Protein AF-0000000073112684 (afdb_homodimer)

InterPro domains:
  IPR031734 Transcription activator MBF2 [PF15868] (70-153)

Organism: Hermetia illucens (NCBI:txid343691)

Secondary structure (DSSP, 8-state):
--------------------------------EEEEE-SSS---SS----SS-EEPEEEEEETTEEEEEEE---TT-EEEEEEEEEEEEEEEEEEEEEEEE-SSS-PPPEEEEEEEEEESSS-EEEEEEEE-TTSS-EEEEEEEEEEEEEEEEEEEEE-/--------------------------------EEEEE-SSS-S-SS----SS-EEPEEEEEETTEEEEEEE---TT-EEEEEEEEEEEEEEEEEEEEEEEE-SSS-PPPEEEEEEEEEESSS-EEEEEEEE-TTSS-EEEEEEEEEEEEEEEEEEEEE-

Sequence (318 aa):
MPSAKVFFLLAVLGVTLHCQVLARPQKRSTKGSIRVVGDNGDFLPRTVIPTTYIEMKRTKLLRGQYSYTLGERITGDQLADQQEDSDDFPAARDVEATISYPTSSTGLTLTYINILVEQSSEDGKAYVTQGGINQKFADILVIANATTHYAHSGAFYGYMPSAKVFFLLAVLGVTLHCQVLARPQKRSTKGSIRVVGDNGDFLPRTVIPTTYIEMKRTKLLRGQYSYTLGERITGDQLADQQEDSDDFPAARDVEATISYPTSSTGLTLTYINILVEQSSEDGKAYVTQGGINQKFADILVIANATTHYAHSGAFYGY

Foldseek 3Di:
DDDPPPPPPPPPPPPPPPPPPPPQPPWPLVDKDKDFQDDDVCSCPPVCLPVDKDWFDWDDDDQQKIKTKDADDDPPKDFFDKDKDKDFAPWFTKMKMKDKPPNGRWFAQFGMKIKMKGWNDDDKTKIFRDDDHRGRMTMMMIIDGRTRIIMIMMTTIHD/DDPPPPPPPPPPPPPPPPPPPPPQPPWCLVDKDKDFQDPPVCSCPPVCLPVDKDWFDWDDDDQQKIKTKDADDDPPKDFFDKDKDKDFAPWFTKMKMKDKPPNGRWFAQFGMKIKMKGWNDDDKTKIFRDDDHRGRMTMMMIIDGRTRIIMIMMTTIHD

Radius of gyration: 30.58 Å; Cα contacts (8 Å, |Δi|>4): 699; chains: 2; bounding box: 69×100×134 Å

Solvent-accessible surface area (backbone atoms only — not comparable to full-atom values): 17952 Å² total; per-residue (Å²): 135,87,82,80,78,79,77,80,77,78,78,78,78,76,76,74,76,74,73,73,73,73,73,71,80,72,70,61,73,46,71,55,47,81,44,80,55,58,84,63,85,64,37,73,67,70,73,68,57,41,94,53,59,46,77,39,49,75,41,78,74,51,92,43,27,34,38,34,35,46,74,52,83,52,93,84,47,38,85,66,45,74,47,74,54,72,51,76,44,101,52,70,35,28,34,38,32,36,45,37,41,34,76,58,83,82,47,46,37,24,33,24,38,41,35,39,34,37,29,71,33,87,51,62,53,41,28,39,51,40,78,32,71,78,26,48,34,30,34,34,43,37,40,38,40,56,21,39,34,42,33,41,40,34,42,33,24,16,89,134,86,82,80,80,80,78,79,79,78,78,78,78,75,77,74,76,75,73,74,73,75,73,70,80,73,73,61,72,46,70,56,47,82,43,74,54,58,84,60,82,67,28,73,64,73,76,67,56,44,94,54,60,45,77,37,50,76,42,79,74,50,94,42,27,33,38,35,35,46,74,51,82,52,93,84,46,39,85,66,46,76,47,75,54,71,52,75,43,101,53,69,35,33,36,40,32,39,43,38,40,37,78,59,86,79,48,45,36,23,33,24,38,41,36,38,34,38,29,71,32,87,49,63,52,40,30,38,52,40,76,31,71,77,26,49,35,29,33,32,43,36,39,38,39,54,20,38,35,42,35,40,41,34,41,34,25,16,90

Structure (mmCIF, N/CA/C/O backbone):
data_AF-0000000073112684-model_v1
#
loop_
_entity.id
_entity.type
_entity.pdbx_description
1 polymer 'Uncharacterized protein'
#
loop_
_atom_site.group_PDB
_atom_site.id
_atom_site.type_symbol
_atom_site.label_atom_id
_atom_site.label_alt_id
_atom_site.label_comp_id
_atom_site.label_asym_id
_atom_site.label_entity_id
_atom_site.label_seq_id
_atom_site.pdbx_PDB_ins_code
_atom_site.Cartn_x
_atom_site.Cartn_y
_atom_site.Cartn_z
_atom_site.occupancy
_atom_site.B_iso_or_equiv
_atom_site.auth_seq_id
_atom_site.auth_comp_id
_atom_site.auth_asym_id
_atom_site.auth_atom_id
_atom_site.pdbx_PDB_model_num
ATOM 1 N N . MET A 1 1 ? 57.625 -45.531 61.344 1 33.34 1 MET A N 1
ATOM 2 C CA . MET A 1 1 ? 56.25 -45.188 60.906 1 33.34 1 MET A CA 1
ATOM 3 C C . MET A 1 1 ? 56.312 -44.375 59.625 1 33.34 1 MET A C 1
ATOM 5 O O . MET A 1 1 ? 56.969 -43.312 59.562 1 33.34 1 MET A O 1
ATOM 9 N N . PRO A 1 2 ? 56.188 -45.062 58.375 1 45.16 2 PRO A N 1
ATOM 10 C CA . PRO A 1 2 ? 56.344 -44.5 57.031 1 45.16 2 PRO A CA 1
ATOM 11 C C . PRO A 1 2 ? 55.344 -43.375 56.719 1 45.16 2 PRO A C 1
ATOM 13 O O . PRO A 1 2 ? 54.219 -43.406 57.188 1 45.16 2 PRO A O 1
ATOM 16 N N . SER A 1 3 ? 55.781 -42.062 56.625 1 38.69 3 SER A N 1
ATOM 17 C CA . SER A 1 3 ? 55.125 -40.812 56.281 1 38.69 3 SER A CA 1
ATOM 18 C C . SER A 1 3 ? 54.438 -40.875 54.938 1 38.69 3 SER A C 1
ATOM 20 O O . SER A 1 3 ? 55.094 -41.094 53.906 1 38.69 3 SER A O 1
ATOM 22 N N . ALA A 1 4 ? 53.125 -41.375 54.844 1 33.78 4 ALA A N 1
ATOM 23 C CA . ALA A 1 4 ? 52.281 -41.5 53.656 1 33.78 4 ALA A CA 1
ATOM 24 C C . ALA A 1 4 ? 52.062 -40.125 53.031 1 33.78 4 ALA A C 1
ATOM 26 O O . ALA A 1 4 ? 51.469 -39.219 53.656 1 33.78 4 ALA A O 1
ATOM 27 N N . LYS A 1 5 ? 53.031 -39.594 52.188 1 37.34 5 LYS A N 1
ATOM 28 C CA . LYS A 1 5 ? 52.844 -38.344 51.438 1 37.34 5 LYS A CA 1
ATOM 29 C C . LYS A 1 5 ? 51.594 -38.375 50.594 1 37.34 5 LYS A C 1
ATOM 31 O O . LYS A 1 5 ? 51.469 -39.25 49.719 1 37.34 5 LYS A O 1
ATOM 36 N N . VAL A 1 6 ? 50.406 -37.938 51.094 1 36.28 6 VAL A N 1
ATOM 37 C CA . VAL A 1 6 ? 49.094 -37.812 50.406 1 36.28 6 VAL A CA 1
ATOM 38 C C . VAL A 1 6 ? 49.25 -36.906 49.188 1 36.28 6 VAL A C 1
ATOM 40 O O . VAL A 1 6 ? 49.594 -35.719 49.344 1 36.28 6 VAL A O 1
ATOM 43 N N . PHE A 1 7 ? 49.688 -37.375 48 1 39.38 7 PHE A N 1
ATOM 44 C CA . PHE A 1 7 ? 49.688 -36.625 46.75 1 39.38 7 PHE A CA 1
ATOM 45 C C . PHE A 1 7 ? 48.281 -36.219 46.344 1 39.38 7 PHE A C 1
ATOM 47 O O . PHE A 1 7 ? 47.406 -37.094 46.188 1 39.38 7 PHE A O 1
ATOM 54 N N . PHE A 1 8 ? 47.781 -35.062 46.844 1 37.97 8 PHE A N 1
ATOM 55 C CA . PHE A 1 8 ? 46.531 -34.438 46.406 1 37.97 8 PHE A CA 1
ATOM 56 C C . PHE A 1 8 ? 46.562 -34.188 44.906 1 37.97 8 PHE A C 1
ATOM 58 O O . PHE A 1 8 ? 47.375 -33.406 44.406 1 37.97 8 PHE A O 1
ATOM 65 N N . LEU A 1 9 ? 46.188 -35.156 44.062 1 36.28 9 LEU A N 1
ATOM 66 C CA . LEU A 1 9 ? 45.969 -35 42.625 1 36.28 9 LEU A CA 1
ATOM 67 C C . LEU A 1 9 ? 44.812 -34 42.344 1 36.28 9 LEU A C 1
ATOM 69 O O . LEU A 1 9 ? 43.688 -34.25 42.75 1 36.28 9 LEU A O 1
ATOM 73 N N . LEU A 1 10 ? 45.094 -32.688 42.312 1 38.88 10 LEU A N 1
ATOM 74 C CA . LEU A 1 10 ? 44.156 -31.672 41.844 1 38.88 10 LEU A CA 1
ATOM 75 C C . LEU A 1 10 ? 43.719 -31.969 40.406 1 38.88 10 LEU A C 1
ATOM 77 O O . LEU A 1 10 ? 44.5 -31.938 39.5 1 38.88 10 LEU A O 1
ATOM 81 N N . ALA A 1 11 ? 42.656 -32.781 40.219 1 41.12 11 ALA A N 1
ATOM 82 C CA . ALA A 1 11 ? 42 -32.938 38.938 1 41.12 11 ALA A CA 1
ATOM 83 C C . ALA A 1 11 ? 41.469 -31.609 38.406 1 41.12 11 ALA A C 1
ATOM 85 O O . ALA A 1 11 ? 40.625 -30.984 39.062 1 41.12 11 ALA A O 1
ATOM 86 N N . VAL A 1 12 ? 42.25 -30.812 37.719 1 41.06 12 VAL A N 1
ATOM 87 C CA . VAL A 1 12 ? 41.719 -29.656 37 1 41.06 12 VAL A CA 1
ATOM 88 C C . VAL A 1 12 ? 40.625 -30.094 36.031 1 41.06 12 VAL A C 1
ATOM 90 O O . VAL A 1 12 ? 40.906 -30.859 35.094 1 41.06 12 VAL A O 1
ATOM 93 N N . LEU A 1 13 ? 39.375 -30.219 36.438 1 44.41 13 LEU A N 1
ATOM 94 C CA . LEU A 1 13 ? 38.219 -30.328 35.531 1 44.41 13 LEU A CA 1
ATOM 95 C C . LEU A 1 13 ? 38.219 -29.188 34.531 1 44.41 13 LEU A C 1
ATOM 97 O O . LEU A 1 13 ? 38.094 -28.016 34.906 1 44.41 13 LEU A O 1
ATOM 101 N N . GLY A 1 14 ? 38.969 -29.297 33.438 1 39.62 14 GLY A N 1
ATOM 102 C CA . GLY A 1 14 ? 38.844 -28.406 32.281 1 39.62 14 GLY A CA 1
ATOM 103 C C . GLY A 1 14 ? 37.406 -28.219 31.797 1 39.62 14 GLY A C 1
ATOM 104 O O . GLY A 1 14 ? 36.781 -29.172 31.328 1 39.62 14 GLY A O 1
ATOM 105 N N . VAL A 1 15 ? 36.656 -27.312 32.375 1 44.72 15 VAL A N 1
ATOM 106 C CA . VAL A 1 15 ? 35.375 -26.891 31.828 1 44.72 15 VAL A CA 1
ATOM 107 C C . VAL A 1 15 ? 35.562 -26.406 30.391 1 44.72 15 VAL A C 1
ATOM 109 O O . VAL A 1 15 ? 36.219 -25.391 30.156 1 44.72 15 VAL A O 1
ATOM 112 N N . THR A 1 16 ? 35.594 -27.328 29.453 1 42.38 16 THR A N 1
ATOM 113 C CA . THR A 1 16 ? 35.438 -26.875 28.078 1 42.38 16 THR A CA 1
ATOM 114 C C . THR A 1 16 ? 34.156 -26.062 27.922 1 42.38 16 THR A C 1
ATOM 116 O O . THR A 1 16 ? 33.062 -26.562 28.156 1 42.38 16 THR A O 1
ATOM 119 N N . LEU A 1 17 ? 34.25 -24.734 28.109 1 41.16 17 LEU A N 1
ATOM 120 C CA . LEU A 1 17 ? 33.219 -23.828 27.625 1 41.16 17 LEU A CA 1
ATOM 121 C C . LEU A 1 17 ? 32.844 -24.125 26.172 1 41.16 17 LEU A C 1
ATOM 123 O O . LEU A 1 17 ? 33.656 -23.906 25.266 1 41.16 17 LEU A O 1
ATOM 127 N N . HIS A 1 18 ? 32 -25.141 25.969 1 43.28 18 HIS A N 1
ATOM 128 C CA . HIS A 1 18 ? 31.391 -25.281 24.656 1 43.28 18 HIS A CA 1
ATOM 129 C C . HIS A 1 18 ? 30.719 -23.984 24.219 1 43.28 18 HIS A C 1
ATOM 131 O O . HIS A 1 18 ? 29.719 -23.562 24.797 1 43.28 18 HIS A O 1
ATOM 137 N N . CYS A 1 19 ? 31.516 -23.031 23.703 1 36.75 19 CYS A N 1
ATOM 138 C CA . CYS A 1 19 ? 30.891 -21.938 22.969 1 36.75 19 CYS A CA 1
ATOM 139 C C . CYS A 1 19 ? 29.922 -22.469 21.922 1 36.75 19 CYS A C 1
ATOM 141 O O . CYS A 1 19 ? 30.344 -23.078 20.938 1 36.75 19 CYS A O 1
ATOM 143 N N . GLN A 1 20 ? 28.719 -22.75 22.312 1 36 20 GLN A N 1
ATOM 144 C CA . GLN A 1 20 ? 27.703 -22.938 21.281 1 36 20 GLN A CA 1
ATOM 145 C C . GLN A 1 20 ? 27.734 -21.812 20.25 1 36 20 GLN A C 1
ATOM 147 O O . GLN A 1 20 ? 27.531 -20.641 20.609 1 36 20 GLN A O 1
ATOM 152 N N . VAL A 1 21 ? 28.594 -21.953 19.234 1 35.94 21 VAL A N 1
ATOM 153 C CA . VAL A 1 21 ? 28.422 -21.125 18.047 1 35.94 21 VAL A CA 1
ATOM 154 C C . VAL A 1 21 ? 26.938 -21.031 17.703 1 35.94 21 VAL A C 1
ATOM 156 O O . VAL A 1 21 ? 26.312 -22.047 17.359 1 35.94 21 VAL A O 1
ATOM 159 N N . LEU A 1 22 ? 26.203 -20.094 18.297 1 34.34 22 LEU A N 1
ATOM 160 C CA . LEU A 1 22 ? 24.906 -19.781 17.703 1 34.34 22 LEU A CA 1
ATOM 161 C C . LEU A 1 22 ? 25 -19.656 16.188 1 34.34 22 LEU A C 1
ATOM 163 O O . LEU A 1 22 ? 25.812 -18.891 15.68 1 34.34 22 LEU A O 1
ATOM 167 N N . ALA A 1 23 ? 24.766 -20.781 15.461 1 31.45 23 ALA A N 1
ATOM 168 C CA . ALA A 1 23 ? 24.609 -20.766 14.008 1 31.45 23 ALA A CA 1
ATOM 169 C C . ALA A 1 23 ? 24.016 -19.453 13.523 1 31.45 23 ALA A C 1
ATOM 171 O O . ALA A 1 23 ? 23.062 -18.938 14.117 1 31.45 23 ALA A O 1
ATOM 172 N N . ARG A 1 24 ? 24.828 -18.609 12.883 1 31.5 24 ARG A N 1
ATOM 173 C CA . ARG A 1 24 ? 24.328 -17.438 12.172 1 31.5 24 ARG A CA 1
ATOM 174 C C . ARG A 1 24 ? 23.062 -17.766 11.398 1 31.5 24 ARG A C 1
ATOM 176 O O . ARG A 1 24 ? 22.984 -18.781 10.703 1 31.5 24 ARG A O 1
ATOM 183 N N . PRO A 1 25 ? 21.906 -17.203 11.727 1 34 25 PRO A N 1
ATOM 184 C CA . PRO A 1 25 ? 20.75 -17.484 10.883 1 34 25 PRO A CA 1
ATOM 185 C C . PRO A 1 25 ? 21.078 -17.453 9.391 1 34 25 PRO A C 1
ATOM 187 O O . PRO A 1 25 ? 21.828 -16.594 8.938 1 34 25 PRO A O 1
ATOM 190 N N . GLN A 1 26 ? 21.062 -18.562 8.711 1 31.19 26 GLN A N 1
ATOM 191 C CA . GLN A 1 26 ? 21.25 -18.703 7.27 1 31.19 26 GLN A CA 1
ATOM 192 C C . GLN A 1 26 ? 20.547 -17.578 6.52 1 31.19 26 GLN A C 1
ATOM 194 O O . GLN A 1 26 ? 19.406 -17.234 6.832 1 31.19 26 GLN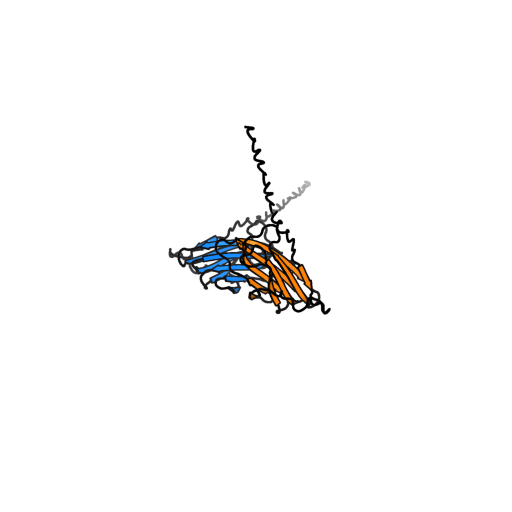 A O 1
ATOM 199 N N . LYS A 1 27 ? 21.281 -16.812 5.793 1 38.97 27 LYS A N 1
ATOM 200 C CA . LYS A 1 27 ? 20.766 -15.844 4.824 1 38.97 27 LYS A CA 1
ATOM 201 C C . LYS A 1 27 ? 19.688 -16.469 3.943 1 38.97 27 LYS A C 1
ATOM 203 O O . LYS A 1 27 ? 19.969 -17.359 3.148 1 38.97 27 LYS A O 1
ATOM 208 N N . ARG A 1 28 ? 18.484 -16.781 4.453 1 36.53 28 ARG A N 1
ATOM 209 C CA . ARG A 1 28 ? 17.375 -17.234 3.615 1 36.53 28 ARG A CA 1
ATOM 210 C C . ARG A 1 28 ? 17.266 -16.406 2.344 1 36.53 28 ARG A C 1
ATOM 212 O O . ARG A 1 28 ? 16.984 -15.203 2.402 1 36.53 28 ARG A O 1
ATOM 219 N N . SER A 1 29 ? 18.078 -16.609 1.341 1 40.94 29 SER A N 1
ATOM 220 C CA . SER A 1 29 ? 17.922 -15.969 0.041 1 40.94 29 SER A CA 1
ATOM 221 C C . SER A 1 29 ? 16.5 -16.141 -0.486 1 40.94 29 SER A C 1
ATOM 223 O O . SER A 1 29 ? 16.234 -16.984 -1.344 1 40.94 29 SER A O 1
ATOM 225 N N . THR A 1 30 ? 15.492 -16.188 0.291 1 51.19 30 THR A N 1
ATOM 226 C CA . THR A 1 30 ? 14.227 -16.703 -0.219 1 51.19 30 THR A CA 1
ATOM 227 C C . THR A 1 30 ? 13.609 -15.727 -1.213 1 51.19 30 THR A C 1
ATOM 229 O O . THR A 1 30 ? 13 -14.734 -0.814 1 51.19 30 THR A O 1
ATOM 232 N N . LYS A 1 31 ? 14.273 -15.695 -2.379 1 61.47 31 LYS A N 1
ATOM 233 C CA . LYS A 1 31 ? 13.703 -14.914 -3.469 1 61.47 31 LYS A CA 1
ATOM 234 C C . LYS A 1 31 ? 12.258 -15.328 -3.75 1 61.47 31 LYS A C 1
ATOM 236 O O . LYS A 1 31 ? 11.953 -16.516 -3.797 1 61.47 31 LYS A O 1
ATOM 241 N N . GLY A 1 32 ? 11.359 -14.508 -3.688 1 69.44 32 GLY A N 1
ATOM 242 C CA . GLY A 1 32 ? 9.977 -14.719 -4.082 1 69.44 32 GLY A CA 1
ATOM 243 C C . GLY A 1 32 ? 9.836 -15.258 -5.492 1 69.44 32 GLY A C 1
ATOM 244 O O . GLY A 1 32 ? 10.781 -15.219 -6.277 1 69.44 32 GLY A O 1
ATOM 245 N N . SER A 1 33 ? 8.75 -16.125 -5.695 1 83.62 33 SER A N 1
ATOM 246 C CA . SER A 1 33 ? 8.492 -16.672 -7.023 1 83.62 33 SER A CA 1
ATOM 247 C C . SER A 1 33 ? 7.004 -16.609 -7.363 1 83.62 33 SER A C 1
ATOM 249 O O . SER A 1 33 ? 6.16 -16.531 -6.469 1 83.62 33 SER A O 1
ATOM 251 N N . ILE A 1 34 ? 6.703 -16.438 -8.703 1 85.38 34 ILE A N 1
ATOM 252 C CA . ILE A 1 34 ? 5.363 -16.594 -9.258 1 85.38 34 ILE A CA 1
ATOM 253 C C . ILE A 1 34 ? 5.293 -17.859 -10.094 1 85.38 34 ILE A C 1
ATOM 255 O O . ILE A 1 34 ? 6.09 -18.047 -11.016 1 85.38 34 ILE A O 1
ATOM 259 N N . ARG A 1 35 ? 4.367 -18.766 -9.672 1 84.62 35 ARG A N 1
ATOM 260 C CA . ARG A 1 35 ? 4.27 -20.016 -10.43 1 84.62 35 ARG A CA 1
ATOM 261 C C . ARG A 1 35 ? 2.816 -20.328 -10.766 1 84.62 35 ARG A C 1
ATOM 263 O O . ARG A 1 35 ? 1.905 -19.984 -10.016 1 84.62 35 ARG A O 1
ATOM 270 N N . VAL A 1 36 ? 2.43 -20.875 -11.969 1 79.25 36 VAL A N 1
ATOM 271 C CA . VAL A 1 36 ? 1.12 -21.391 -12.344 1 79.25 36 VAL A CA 1
ATOM 272 C C . VAL A 1 36 ? 0.88 -22.734 -11.656 1 79.25 36 VAL A C 1
ATOM 274 O O . VAL A 1 36 ? 1.782 -23.578 -11.594 1 79.25 36 VAL A O 1
ATOM 277 N N . VAL A 1 37 ? -0.449 -22.609 -11 1 75.75 37 VAL A N 1
ATOM 278 C CA . VAL A 1 37 ? -0.864 -23.844 -10.359 1 75.75 37 VAL A CA 1
ATOM 279 C C . VAL A 1 37 ? -1.66 -24.688 -11.352 1 75.75 37 VAL A C 1
ATOM 281 O O . VAL A 1 37 ? -2.629 -24.219 -11.945 1 75.75 37 VAL A O 1
ATOM 284 N N . GLY A 1 38 ? -1.41 -25.734 -12.055 1 55.81 38 GLY A N 1
ATOM 285 C CA . GLY A 1 38 ? -2.1 -26.562 -13.023 1 55.81 38 GLY A CA 1
ATOM 286 C C . GLY A 1 38 ? -1.676 -28.031 -12.961 1 55.81 38 GLY A C 1
ATOM 287 O O . GLY A 1 38 ? -1.113 -28.469 -11.961 1 55.81 38 GLY A O 1
ATOM 288 N N . ASP A 1 39 ? -1.316 -28.516 -14.422 1 47.09 39 ASP A N 1
ATOM 289 C CA . ASP A 1 39 ? -1.709 -29.75 -15.086 1 47.09 39 ASP A CA 1
ATOM 290 C C . ASP A 1 39 ? -1.267 -30.969 -14.281 1 47.09 39 ASP A C 1
ATOM 292 O O . ASP A 1 39 ? -1.801 -32.062 -14.461 1 47.09 39 ASP A O 1
ATOM 296 N N . ASN A 1 40 ? 0.037 -31.266 -14.336 1 41.34 40 ASN A N 1
ATOM 297 C CA . ASN A 1 40 ? 0.258 -32.562 -13.734 1 41.34 40 ASN A CA 1
ATOM 298 C C . ASN A 1 40 ? -0.293 -32.625 -12.312 1 41.34 40 ASN A C 1
ATOM 300 O O . ASN A 1 40 ? -0.432 -31.594 -11.648 1 41.34 40 ASN A O 1
ATOM 304 N N . GLY A 1 41 ? -1.28 -33.594 -12.055 1 35.56 41 GLY A N 1
ATOM 305 C CA . GLY A 1 41 ? -1.867 -33.938 -10.773 1 35.56 41 GLY A CA 1
ATOM 306 C C . GLY A 1 41 ? -1.153 -33.312 -9.594 1 35.56 41 GLY A C 1
ATOM 307 O O . GLY A 1 41 ? -1.46 -33.625 -8.438 1 35.56 41 GLY A O 1
ATOM 308 N N . ASP A 1 42 ? 0.052 -33.094 -9.93 1 35.06 42 ASP A N 1
ATOM 309 C CA . ASP A 1 42 ? 0.771 -32.719 -8.719 1 35.06 42 ASP A CA 1
ATOM 310 C C . ASP A 1 42 ? 0.335 -31.344 -8.227 1 35.06 42 ASP A C 1
ATOM 312 O O . ASP A 1 42 ? 0.817 -30.328 -8.711 1 35.06 42 ASP A O 1
ATOM 316 N N . PHE A 1 43 ? -0.941 -31.109 -8.586 1 34.53 43 PHE A N 1
ATOM 317 C CA . PHE A 1 43 ? -1.379 -30.016 -7.742 1 34.53 43 PHE A CA 1
ATOM 318 C C . PHE A 1 43 ? -0.508 -29.906 -6.496 1 34.53 43 PHE A C 1
ATOM 320 O O . PHE A 1 43 ? -0.344 -30.875 -5.762 1 34.53 43 PHE A O 1
ATOM 327 N N . LEU A 1 44 ? 0.568 -29.484 -6.488 1 37.25 44 LEU A N 1
ATOM 328 C CA . LEU A 1 44 ? 0.644 -29.422 -5.031 1 37.25 44 LEU A CA 1
ATOM 329 C C . LEU A 1 44 ? -0.751 -29.375 -4.418 1 37.25 44 LEU A C 1
ATOM 331 O O . LEU A 1 44 ? -1.639 -28.688 -4.926 1 37.25 44 LEU A O 1
ATOM 335 N N . PRO A 1 45 ? -1.56 -30.594 -4.066 1 34.28 45 PRO A N 1
ATOM 336 C CA . PRO A 1 45 ? -2.863 -30.453 -3.412 1 34.28 45 PRO A CA 1
ATOM 337 C C . PRO A 1 45 ? -3.332 -29.016 -3.318 1 34.28 45 PRO A C 1
ATOM 339 O O . PRO A 1 45 ? -2.545 -28.094 -3.533 1 34.28 45 PRO A O 1
ATOM 342 N N . ARG A 1 46 ? -4.324 -28.578 -2.338 1 36.53 46 ARG A N 1
ATOM 343 C CA . ARG A 1 46 ? -4.57 -27.781 -1.137 1 36.53 46 ARG A CA 1
ATOM 344 C C . ARG A 1 46 ? -3.354 -26.938 -0.782 1 36.53 46 ARG A C 1
ATOM 346 O O . ARG A 1 46 ? -2.281 -27.469 -0.493 1 36.53 46 ARG A O 1
ATOM 353 N N . THR A 1 47 ? -2.979 -25.844 -1.749 1 43.84 47 THR A N 1
ATOM 354 C CA . THR A 1 47 ? -2.012 -24.922 -1.144 1 43.84 47 THR A CA 1
ATOM 355 C C . THR A 1 47 ? -1.733 -25.328 0.304 1 43.84 47 THR A C 1
ATOM 357 O O . THR A 1 47 ? -2.646 -25.344 1.132 1 43.84 47 THR A O 1
ATOM 360 N N . VAL A 1 48 ? -0.945 -26.312 0.353 1 45.59 48 VAL A N 1
ATOM 361 C CA . VAL A 1 48 ? -0.582 -26.688 1.714 1 45.59 48 VAL A CA 1
ATOM 362 C C . VAL A 1 48 ? -0.551 -25.453 2.605 1 45.59 48 VAL A C 1
ATOM 364 O O . VAL A 1 48 ? 0.349 -24.625 2.488 1 45.59 48 VAL A O 1
ATOM 367 N N . ILE A 1 49 ? -1.705 -24.969 2.42 1 52.91 49 ILE A N 1
ATOM 368 C CA . ILE A 1 49 ? -1.697 -24.109 3.598 1 52.91 49 ILE A CA 1
ATOM 369 C C . ILE A 1 49 ? -0.962 -24.797 4.742 1 52.91 49 ILE A C 1
ATOM 371 O O . ILE A 1 49 ? -1.337 -25.906 5.145 1 52.91 49 ILE A O 1
ATOM 375 N N . PRO A 1 50 ? 0.242 -24.391 4.699 1 57.28 50 PRO A N 1
ATOM 376 C CA . PRO A 1 50 ? 0.938 -24.969 5.848 1 57.28 50 PRO A CA 1
ATOM 377 C C . PRO A 1 50 ? -0.007 -25.312 7 1 57.28 50 PRO A C 1
ATOM 379 O O . PRO A 1 50 ? -1.089 -24.734 7.105 1 57.28 50 PRO A O 1
ATOM 382 N N . THR A 1 51 ? 0.237 -26.359 7.445 1 68.38 51 THR A N 1
ATOM 383 C CA . THR A 1 51 ? -0.518 -26.797 8.617 1 68.38 51 THR A CA 1
ATOM 384 C C . THR A 1 51 ? -0.732 -25.625 9.578 1 68.38 51 THR A C 1
ATOM 386 O O . THR A 1 51 ? -1.783 -25.516 10.211 1 68.38 51 THR A O 1
ATOM 389 N N . THR A 1 52 ? 0.256 -24.766 9.492 1 84.62 52 THR A N 1
ATOM 390 C CA . THR A 1 52 ? 0.103 -23.578 10.312 1 84.62 52 THR A CA 1
ATOM 391 C C . THR A 1 52 ? 0.203 -22.312 9.461 1 84.62 52 THR A C 1
ATOM 393 O O . THR A 1 52 ? 1.169 -22.141 8.711 1 84.62 52 THR A O 1
ATOM 396 N N . TYR A 1 53 ? -0.918 -21.719 9.297 1 91.19 53 TYR A N 1
ATOM 397 C CA . TYR A 1 53 ? -0.918 -20.484 8.531 1 91.19 53 TYR A CA 1
ATOM 398 C C . TYR A 1 53 ? -1.791 -19.422 9.203 1 91.19 53 TYR A C 1
ATOM 400 O O . TYR A 1 53 ? -2.613 -19.75 10.062 1 91.19 53 TYR A O 1
ATOM 408 N N . ILE A 1 54 ? -1.442 -18.156 8.953 1 94.81 54 ILE A N 1
ATOM 409 C CA . ILE A 1 54 ? -2.316 -17.031 9.258 1 94.81 54 ILE A CA 1
ATOM 410 C C . ILE A 1 54 ? -2.881 -16.453 7.961 1 94.81 54 ILE A C 1
ATOM 412 O O . ILE A 1 54 ? -2.129 -15.992 7.102 1 94.81 54 ILE A O 1
ATOM 416 N N . GLU A 1 55 ? -4.23 -16.547 7.793 1 94.88 55 GLU A N 1
ATOM 417 C CA . GLU A 1 55 ? -4.84 -15.938 6.617 1 94.88 55 GLU A CA 1
ATOM 418 C C . GLU A 1 55 ? -4.832 -14.414 6.723 1 94.88 55 GLU A C 1
ATOM 420 O O . GLU A 1 55 ? -5.211 -13.852 7.754 1 94.88 55 GLU A O 1
ATOM 425 N N . MET A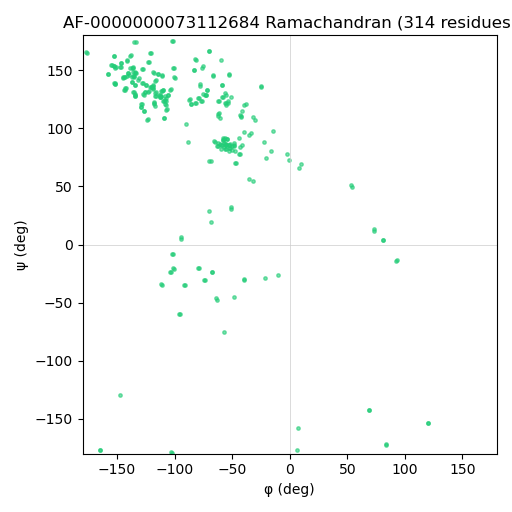 1 56 ? -4.418 -13.789 5.645 1 97.19 56 MET A N 1
ATOM 426 C CA . MET A 1 56 ? -4.367 -12.328 5.621 1 97.19 56 MET A CA 1
ATOM 427 C C . MET A 1 56 ? -5.73 -11.742 5.277 1 97.19 56 MET A C 1
ATOM 429 O O . MET A 1 56 ? -6.508 -12.359 4.547 1 97.19 56 MET A O 1
ATOM 433 N N . LYS A 1 57 ? -5.984 -10.523 5.805 1 97.38 57 LYS A N 1
ATOM 434 C CA . LYS A 1 57 ? -7.23 -9.828 5.496 1 97.38 57 LYS A CA 1
ATOM 435 C C . LYS A 1 57 ? -7.223 -9.305 4.062 1 97.38 57 LYS A C 1
ATOM 437 O O . LYS A 1 57 ? -6.297 -8.594 3.658 1 97.38 57 LYS A O 1
ATOM 442 N N . ARG A 1 58 ? -8.25 -9.633 3.385 1 97.44 58 ARG A N 1
ATOM 443 C CA . ARG A 1 58 ? -8.383 -9.203 1.998 1 97.44 58 ARG A CA 1
ATOM 444 C C . ARG A 1 58 ? -9.375 -8.047 1.881 1 97.44 58 ARG A C 1
ATOM 446 O O . ARG A 1 58 ? -10.477 -8.109 2.422 1 97.44 58 ARG A O 1
ATOM 453 N N . THR A 1 59 ? -8.938 -7.012 1.121 1 96.75 59 THR A N 1
ATOM 454 C CA . THR A 1 59 ? -9.812 -5.879 0.839 1 96.75 59 THR A CA 1
ATOM 455 C C . THR A 1 59 ? -9.758 -5.508 -0.64 1 96.75 59 THR A C 1
ATOM 457 O O . THR A 1 59 ? -8.672 -5.309 -1.193 1 96.75 59 THR A O 1
ATOM 460 N N . LYS A 1 60 ? -10.852 -5.418 -1.265 1 95.31 60 LYS A N 1
ATOM 461 C CA . LYS A 1 60 ? -10.914 -4.949 -2.646 1 95.31 60 LYS A CA 1
ATOM 462 C C . LYS A 1 60 ? -10.75 -3.436 -2.721 1 95.31 60 LYS A C 1
ATOM 464 O O . LYS A 1 60 ? -11.508 -2.691 -2.094 1 95.31 60 LYS A O 1
ATOM 469 N N . LEU A 1 61 ? -9.773 -2.996 -3.486 1 94.06 61 LEU A N 1
ATOM 470 C CA . LEU A 1 61 ? -9.531 -1.566 -3.635 1 94.06 61 LEU A CA 1
ATOM 471 C C . LEU A 1 61 ? -10.211 -1.024 -4.887 1 94.06 61 LEU A C 1
ATOM 473 O O . LEU A 1 61 ? -10.961 -0.045 -4.816 1 94.06 61 LEU A O 1
ATOM 477 N N . LEU A 1 62 ? -9.859 -1.526 -6.008 1 90.5 62 LEU A N 1
ATOM 478 C CA . LEU A 1 62 ? -10.43 -1.277 -7.328 1 90.5 62 LEU A CA 1
ATOM 479 C C . LEU A 1 62 ? -10.656 -2.586 -8.078 1 90.5 62 LEU A C 1
ATOM 481 O O . LEU A 1 62 ? -10.32 -3.66 -7.574 1 90.5 62 LEU A O 1
ATOM 485 N N . ARG A 1 63 ? -11.273 -2.422 -9.219 1 87.12 63 ARG A N 1
ATOM 486 C CA . ARG A 1 63 ? -11.43 -3.633 -10.016 1 87.12 63 ARG A CA 1
ATOM 487 C C . ARG A 1 63 ? -10.078 -4.293 -10.281 1 87.12 63 ARG A C 1
ATOM 489 O O . ARG A 1 63 ? -9.141 -3.645 -10.75 1 87.12 63 ARG A O 1
ATOM 496 N N . GLY A 1 64 ? -9.984 -5.543 -9.852 1 92.38 64 GLY A N 1
ATOM 497 C CA . GLY A 1 64 ? -8.789 -6.324 -10.117 1 92.38 64 GLY A CA 1
ATOM 498 C C . GLY A 1 64 ? -7.656 -6.02 -9.148 1 92.38 64 GLY A C 1
ATOM 499 O O . GLY A 1 64 ? -6.543 -6.516 -9.32 1 92.38 64 GLY A O 1
ATOM 500 N N . GLN A 1 65 ? -7.977 -5.16 -8.188 1 94 65 GLN A N 1
ATOM 501 C CA . GLN A 1 65 ? -6.93 -4.793 -7.234 1 94 65 GLN A CA 1
ATOM 502 C C . GLN A 1 65 ? -7.355 -5.109 -5.805 1 94 65 GLN A C 1
ATOM 504 O O . GLN A 1 65 ? -8.414 -4.672 -5.352 1 94 65 GLN A O 1
ATOM 509 N N . TYR A 1 66 ? -6.465 -5.754 -5.102 1 96.56 66 TYR A N 1
ATOM 510 C CA . TYR A 1 66 ? -6.754 -6.207 -3.748 1 96.56 66 TYR A CA 1
ATOM 511 C C . TYR A 1 66 ? -5.59 -5.914 -2.811 1 96.56 66 TYR A C 1
ATOM 513 O O . TYR A 1 66 ? -4.426 -5.973 -3.219 1 96.56 66 TYR A O 1
ATOM 521 N N . SER A 1 67 ? -5.93 -5.602 -1.617 1 96.69 67 SER A N 1
ATOM 522 C CA . SER A 1 67 ? -4.949 -5.496 -0.543 1 96.69 67 SER A CA 1
ATOM 523 C C . SER A 1 67 ? -5.082 -6.652 0.443 1 96.69 67 SER A C 1
ATOM 525 O O . SER A 1 67 ? -6.18 -6.945 0.919 1 96.69 67 SER A O 1
ATOM 527 N N . TYR A 1 68 ? -3.996 -7.289 0.673 1 97.5 68 TYR A N 1
ATOM 528 C CA . TYR A 1 68 ? -3.887 -8.273 1.744 1 97.5 68 TYR A CA 1
ATOM 529 C C . TYR A 1 68 ? -3.029 -7.746 2.887 1 97.5 68 TYR A C 1
ATOM 531 O O . TYR A 1 68 ? -1.854 -7.422 2.691 1 97.5 68 TYR A O 1
ATOM 539 N N . THR A 1 69 ? -3.621 -7.75 4.074 1 98 69 THR A N 1
ATOM 540 C CA . THR A 1 69 ? -2.895 -7.102 5.16 1 98 69 THR A CA 1
ATOM 541 C C . THR A 1 69 ? -2.775 -8.031 6.363 1 98 69 THR A C 1
ATOM 543 O O . THR A 1 69 ? -3.604 -8.93 6.547 1 98 69 THR A O 1
ATOM 546 N N . LEU A 1 70 ? -1.747 -7.852 7.105 1 97.44 70 LEU A N 1
ATOM 547 C CA . LEU A 1 70 ? -1.543 -8.453 8.422 1 97.44 70 LEU A CA 1
ATOM 548 C C . LEU A 1 70 ? -0.839 -7.477 9.359 1 97.44 70 LEU A C 1
ATOM 550 O O . LEU A 1 70 ? 0.148 -6.844 8.977 1 97.44 70 LEU A O 1
ATOM 554 N N . GLY A 1 71 ? -1.361 -7.391 10.578 1 96.25 71 GLY A N 1
ATOM 555 C CA . GLY A 1 71 ? -0.783 -6.484 11.555 1 96.25 71 GLY A CA 1
ATOM 556 C C . GLY A 1 71 ? -1.285 -5.059 11.422 1 96.25 71 GLY A C 1
ATOM 557 O O . GLY A 1 71 ? -2.297 -4.812 10.766 1 96.25 71 GLY A O 1
ATOM 558 N N . GLU A 1 72 ? -0.625 -4.219 12.227 1 90.12 72 GLU A N 1
ATOM 559 C CA . GLU A 1 72 ? -0.918 -2.789 12.234 1 90.12 72 GLU A CA 1
ATOM 560 C C . GLU A 1 72 ? 0.36 -1.963 12.344 1 90.12 72 GLU A C 1
ATOM 562 O O . GLU A 1 72 ? 1.319 -2.381 13 1 90.12 72 GLU A O 1
ATOM 567 N N . ARG A 1 73 ? 0.346 -0.806 11.68 1 88.94 73 ARG A N 1
ATOM 568 C CA . ARG A 1 73 ? 1.465 0.116 11.844 1 88.94 73 ARG A CA 1
ATOM 569 C C . ARG A 1 73 ? 1.514 0.674 13.258 1 88.94 73 ARG A C 1
ATOM 571 O O . ARG A 1 73 ? 0.473 0.878 13.891 1 88.94 73 ARG A O 1
ATOM 578 N N . ILE A 1 74 ? 2.656 0.878 13.695 1 87.19 74 ILE A N 1
ATOM 579 C CA . ILE A 1 74 ? 2.836 1.523 14.992 1 87.19 74 ILE A CA 1
ATOM 580 C C . ILE A 1 74 ? 3.684 2.783 14.828 1 87.19 74 ILE A C 1
ATOM 582 O O . ILE A 1 74 ? 4.43 2.914 13.852 1 87.19 74 ILE A O 1
ATOM 586 N N . THR A 1 75 ? 3.486 3.633 15.797 1 82.06 75 THR A N 1
ATOM 587 C CA . THR A 1 75 ? 4.285 4.852 15.773 1 82.06 75 THR A CA 1
ATOM 588 C C . THR A 1 75 ? 5.777 4.52 15.75 1 82.06 75 THR A C 1
ATOM 590 O O . THR A 1 75 ? 6.25 3.713 16.547 1 82.06 75 THR A O 1
ATOM 593 N N . GLY A 1 76 ? 6.461 5.148 14.812 1 85.94 76 GLY A N 1
ATOM 594 C CA . GLY A 1 76 ? 7.906 4.996 14.773 1 85.94 76 GLY A CA 1
ATOM 595 C C . GLY A 1 76 ? 8.367 3.865 13.867 1 85.94 76 GLY A C 1
ATOM 596 O O . GLY A 1 76 ? 9.555 3.732 13.586 1 85.94 76 GLY A O 1
ATOM 597 N N . ASP A 1 77 ? 7.426 2.979 13.469 1 91.94 77 ASP A N 1
ATOM 598 C CA . ASP A 1 77 ? 7.883 1.966 12.523 1 91.94 77 ASP A CA 1
ATOM 599 C C . ASP A 1 77 ? 8.18 2.586 11.156 1 91.94 77 ASP A C 1
ATOM 601 O O . ASP A 1 77 ? 7.938 3.773 10.945 1 91.94 77 ASP A O 1
ATOM 605 N N . GLN A 1 78 ? 8.875 1.729 10.367 1 90.12 78 GLN A N 1
ATOM 606 C CA . GLN A 1 78 ? 9.32 2.227 9.07 1 90.12 78 GLN A CA 1
ATOM 607 C C . GLN A 1 78 ? 9.188 1.15 7.992 1 90.12 78 GLN A C 1
ATOM 609 O O . GLN A 1 78 ? 9.117 -0.04 8.305 1 90.12 78 GLN A O 1
ATOM 614 N N . LEU A 1 79 ? 9.133 1.644 6.746 1 90.5 79 LEU A N 1
ATOM 615 C CA . LEU A 1 79 ? 9.18 0.7 5.633 1 90.5 79 LEU A CA 1
ATOM 616 C C . LEU A 1 79 ? 10.508 -0.062 5.629 1 90.5 79 LEU A C 1
ATOM 618 O O . LEU A 1 79 ? 11.562 0.53 5.426 1 90.5 79 LEU A O 1
ATOM 622 N N . ALA A 1 80 ? 10.414 -1.325 5.891 1 93.62 80 ALA A N 1
ATOM 623 C CA . ALA A 1 80 ? 11.594 -2.166 6.031 1 93.62 80 ALA A CA 1
ATOM 624 C C . ALA A 1 80 ? 11.984 -2.793 4.695 1 93.62 80 ALA A C 1
ATOM 626 O O . ALA A 1 80 ? 13.164 -3.07 4.457 1 93.62 80 ALA A O 1
ATOM 627 N N . ASP A 1 81 ? 11.031 -3.098 3.932 1 92.31 81 ASP A N 1
ATOM 628 C CA . ASP A 1 81 ? 11.266 -3.777 2.662 1 92.31 81 ASP A CA 1
ATOM 629 C C . ASP A 1 81 ? 10.102 -3.553 1.698 1 92.31 81 ASP A C 1
ATOM 631 O O . ASP A 1 81 ? 8.969 -3.348 2.127 1 92.31 81 ASP A O 1
ATOM 635 N N . GLN A 1 82 ? 10.445 -3.496 0.451 1 90 82 GLN A N 1
ATOM 636 C CA . GLN A 1 82 ? 9.477 -3.404 -0.632 1 90 82 GLN A CA 1
ATOM 637 C C . GLN A 1 82 ? 9.812 -4.371 -1.761 1 90 82 GLN A C 1
ATOM 639 O O . GLN A 1 82 ? 10.953 -4.406 -2.238 1 90 82 GLN A O 1
ATOM 644 N N . GLN A 1 83 ? 8.82 -5.129 -2.139 1 90.62 83 GLN A N 1
ATOM 645 C CA . GLN A 1 83 ? 9.047 -6.164 -3.141 1 90.62 83 GLN A CA 1
ATOM 646 C C . GLN A 1 83 ? 7.949 -6.148 -4.203 1 90.62 83 GLN A C 1
ATOM 648 O O . GLN A 1 83 ? 6.773 -5.98 -3.885 1 90.62 83 GLN A O 1
ATOM 653 N N . GLU A 1 84 ? 8.414 -6.297 -5.453 1 90.5 84 GLU A N 1
ATOM 654 C CA . GLU A 1 84 ? 7.438 -6.344 -6.535 1 90.5 84 GLU A CA 1
ATOM 655 C C . GLU A 1 84 ? 7.773 -7.449 -7.535 1 90.5 84 GLU A C 1
ATOM 657 O O . GLU A 1 84 ? 8.945 -7.773 -7.738 1 90.5 84 GLU A O 1
ATOM 662 N N . ASP A 1 85 ? 6.738 -8.062 -8.07 1 90.69 85 ASP A N 1
ATOM 663 C CA . ASP A 1 85 ? 6.855 -9.008 -9.18 1 90.69 85 ASP A CA 1
ATOM 664 C C . ASP A 1 85 ? 5.555 -9.086 -9.977 1 90.69 85 ASP A C 1
ATOM 666 O O . ASP A 1 85 ? 4.496 -8.688 -9.484 1 90.69 85 ASP A O 1
ATOM 670 N N . SER A 1 86 ? 5.691 -9.477 -11.258 1 90.81 86 SER A N 1
ATOM 671 C CA . SER A 1 86 ? 4.504 -9.594 -12.102 1 90.81 86 SER A CA 1
ATOM 672 C C . SER A 1 86 ? 4.711 -10.633 -13.203 1 90.81 86 SER A C 1
ATOM 674 O O . SER A 1 86 ? 5.844 -10.969 -13.547 1 90.81 86 SER A O 1
ATOM 676 N N . ASP A 1 87 ? 3.574 -11.164 -13.617 1 90.44 87 ASP A N 1
ATOM 677 C CA . ASP A 1 87 ? 3.586 -12.086 -14.75 1 90.44 87 ASP A CA 1
ATOM 678 C C . ASP A 1 87 ? 2.258 -12.039 -15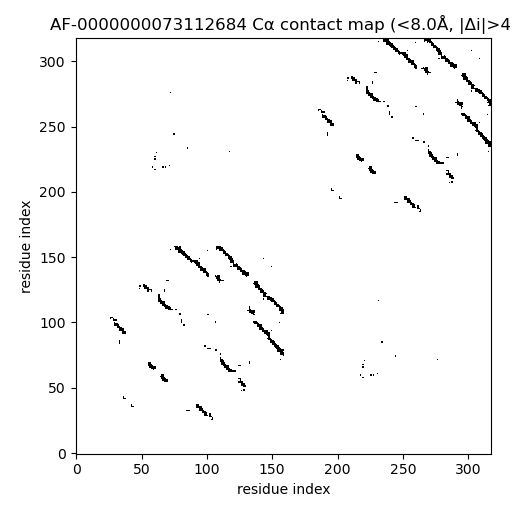.508 1 90.44 87 ASP A C 1
ATOM 680 O O . ASP A 1 87 ? 1.216 -11.734 -14.922 1 90.44 87 ASP A O 1
ATOM 684 N N . ASP A 1 88 ? 2.314 -12.32 -16.75 1 91.81 88 ASP A N 1
ATOM 685 C CA . ASP A 1 88 ? 1.144 -12.445 -17.625 1 91.81 88 ASP A CA 1
ATOM 686 C C . ASP A 1 88 ? 1.035 -13.852 -18.203 1 91.81 88 ASP A C 1
ATOM 688 O O . ASP A 1 88 ? 2.049 -14.516 -18.422 1 91.81 88 ASP A O 1
ATOM 692 N N . PHE A 1 89 ? -0.22 -14.211 -18.391 1 91.44 89 PHE A N 1
ATOM 693 C CA . PHE A 1 89 ? -0.498 -15.547 -18.906 1 91.44 89 PHE A CA 1
ATOM 694 C C . PHE A 1 89 ? -1.414 -15.484 -20.125 1 91.44 89 PHE A C 1
ATOM 696 O O . PHE A 1 89 ? -2.342 -14.672 -20.172 1 91.44 89 PHE A O 1
ATOM 703 N N . PRO A 1 90 ? -1.183 -16.266 -21.156 1 92.81 90 PRO A N 1
ATOM 704 C CA . PRO A 1 90 ? -1.996 -16.219 -22.375 1 92.81 90 PRO A CA 1
ATOM 705 C C . PRO A 1 90 ? -3.426 -16.703 -22.141 1 92.81 90 PRO A C 1
ATOM 707 O O . PRO A 1 90 ? -4.32 -16.406 -22.938 1 92.81 90 PRO A O 1
ATOM 710 N N . ALA A 1 91 ? -3.691 -17.578 -21.062 1 93.94 91 ALA A N 1
ATOM 711 C CA . ALA A 1 91 ? -5.012 -18.047 -20.656 1 93.94 91 ALA A CA 1
ATOM 712 C C . ALA A 1 91 ? -5.156 -18.047 -19.141 1 93.94 91 ALA A C 1
ATOM 714 O O . ALA A 1 91 ? -4.16 -17.953 -18.406 1 93.94 91 ALA A O 1
ATOM 715 N N . ALA A 1 92 ? -6.441 -18.109 -18.781 1 94 92 ALA A N 1
ATOM 716 C CA . ALA A 1 92 ? -6.707 -18.125 -17.344 1 94 92 ALA A CA 1
ATOM 717 C C . ALA A 1 92 ? -6.023 -19.297 -16.656 1 94 92 ALA A C 1
ATOM 719 O O . ALA A 1 92 ? -6.148 -20.438 -17.109 1 94 92 ALA A O 1
ATOM 720 N N . ARG A 1 93 ? -5.211 -18.953 -15.547 1 91.94 93 ARG A N 1
ATOM 721 C CA . ARG A 1 93 ? -4.469 -19.953 -14.797 1 91.94 93 ARG A CA 1
ATOM 722 C C . ARG A 1 93 ? -4.586 -19.703 -13.297 1 91.94 93 ARG A C 1
ATOM 724 O O . ARG A 1 93 ? -4.824 -18.578 -12.859 1 91.94 93 ARG A O 1
ATOM 731 N N . ASP A 1 94 ? -4.473 -20.797 -12.555 1 91.81 94 ASP A N 1
ATOM 732 C CA . ASP A 1 94 ? -4.254 -20.656 -11.117 1 91.81 94 ASP A CA 1
ATOM 733 C C . ASP A 1 94 ? -2.793 -20.344 -10.812 1 91.81 94 ASP A C 1
ATOM 735 O O . ASP A 1 94 ? -1.892 -21.062 -11.258 1 91.81 94 ASP A O 1
ATOM 739 N N . VAL A 1 95 ? -2.576 -19.297 -10.102 1 92.56 95 VAL A N 1
ATOM 740 C CA . VAL A 1 95 ? -1.24 -18.766 -9.859 1 92.56 95 VAL A CA 1
ATOM 741 C C . VAL A 1 95 ? -0.945 -18.766 -8.359 1 92.56 95 VAL A C 1
ATOM 743 O O . VAL A 1 95 ? -1.811 -18.422 -7.551 1 92.56 95 VAL A O 1
ATOM 746 N N . GLU A 1 96 ? 0.272 -19.203 -7.961 1 92.06 96 GLU A N 1
ATOM 747 C CA . GLU A 1 96 ? 0.826 -19.062 -6.617 1 92.06 96 GLU A CA 1
ATOM 748 C C . GLU A 1 96 ? 2.076 -18.188 -6.633 1 92.06 96 GLU A C 1
ATOM 750 O O . GLU A 1 96 ? 2.971 -18.375 -7.457 1 92.06 96 GLU A O 1
ATOM 755 N N . ALA A 1 97 ? 2.053 -17.281 -5.773 1 93.62 97 ALA A N 1
ATOM 756 C CA . ALA A 1 97 ? 3.244 -16.453 -5.59 1 93.62 97 ALA A CA 1
ATOM 757 C C . ALA A 1 97 ? 3.773 -16.562 -4.16 1 93.62 97 ALA A C 1
ATOM 759 O O . ALA A 1 97 ? 2.998 -16.547 -3.203 1 93.62 97 ALA A O 1
ATOM 760 N N . THR A 1 98 ? 5.086 -16.703 -4.078 1 93.44 98 THR A N 1
ATOM 761 C CA . THR A 1 98 ? 5.734 -16.703 -2.771 1 93.44 98 THR A CA 1
ATOM 762 C C . THR A 1 98 ? 6.555 -15.43 -2.578 1 93.44 98 THR A C 1
ATOM 764 O O . THR A 1 98 ? 7.262 -14.992 -3.49 1 93.44 98 THR A O 1
ATOM 767 N N . ILE A 1 99 ? 6.383 -14.836 -1.439 1 94.19 99 ILE A N 1
ATOM 768 C CA . ILE A 1 99 ? 7.094 -13.625 -1.049 1 94.19 99 ILE A CA 1
ATOM 769 C C . ILE A 1 99 ? 7.785 -13.836 0.295 1 94.19 99 ILE A C 1
ATOM 771 O O . ILE A 1 99 ? 7.164 -14.312 1.25 1 94.19 99 ILE A O 1
ATOM 775 N N . SER A 1 100 ? 9.039 -13.477 0.326 1 94.06 100 SER A N 1
ATOM 776 C CA . SER A 1 100 ? 9.773 -13.68 1.571 1 94.06 100 SER A CA 1
ATOM 777 C C . SER A 1 100 ? 10.398 -12.375 2.055 1 94.06 100 SER A C 1
ATOM 779 O O . SER A 1 100 ? 10.938 -11.609 1.258 1 94.06 100 SER A O 1
ATOM 781 N N . TYR A 1 101 ? 10.258 -12.211 3.32 1 95.94 101 TYR A N 1
ATOM 782 C CA . TYR A 1 101 ? 10.914 -11.102 4.016 1 95.94 101 TYR A CA 1
ATOM 783 C C . TYR A 1 101 ? 11.922 -11.625 5.031 1 95.94 101 TYR A C 1
ATOM 785 O O . TYR A 1 101 ? 11.625 -12.547 5.793 1 95.94 101 TYR A O 1
ATOM 793 N N . PRO A 1 102 ? 13.062 -11.047 5.246 1 95.12 102 PRO A N 1
ATOM 794 C CA . PRO A 1 102 ? 13.555 -9.977 4.379 1 95.12 102 PRO A CA 1
ATOM 795 C C . PRO A 1 102 ? 14.219 -10.508 3.111 1 95.12 102 PRO A C 1
ATOM 797 O O . PRO A 1 102 ? 14.5 -11.703 3.008 1 95.12 102 PRO A O 1
ATOM 800 N N . THR A 1 103 ? 14.258 -9.523 2.076 1 86.44 103 THR A N 1
ATOM 801 C CA . THR A 1 103 ? 15.008 -9.906 0.881 1 86.44 103 THR A CA 1
ATOM 802 C C . THR A 1 103 ? 16.516 -9.875 1.15 1 86.44 103 THR A C 1
ATOM 804 O O . THR A 1 103 ? 17.281 -10.57 0.479 1 86.44 103 THR A O 1
ATOM 807 N N . SER A 1 104 ? 16.875 -9.016 2.008 1 77.31 104 SER A N 1
ATOM 808 C CA . SER A 1 104 ? 18.297 -8.93 2.375 1 77.31 104 SER A CA 1
ATOM 809 C C . SER A 1 104 ? 18.547 -9.578 3.73 1 77.31 104 SER A C 1
ATOM 811 O O . SER A 1 104 ? 17.625 -10.086 4.367 1 77.31 104 SER A O 1
ATOM 813 N N . SER A 1 105 ? 19.875 -9.586 4.297 1 69.44 105 SER A N 1
ATOM 814 C CA . SER A 1 105 ? 20.391 -10.352 5.422 1 69.44 105 SER A CA 1
ATOM 815 C C . SER A 1 105 ? 19.688 -9.984 6.723 1 69.44 105 SER A C 1
ATOM 817 O O . SER A 1 105 ? 19.281 -10.859 7.48 1 69.44 105 SER A O 1
ATOM 819 N N . THR A 1 106 ? 19.5 -8.703 7.102 1 82.75 106 THR A N 1
ATOM 820 C CA . THR A 1 106 ? 18.953 -8.391 8.414 1 82.75 106 THR A CA 1
ATOM 821 C C . THR A 1 106 ? 17.609 -7.676 8.273 1 82.75 106 THR A C 1
ATOM 823 O O . THR A 1 106 ? 17.5 -6.695 7.535 1 82.75 106 THR A O 1
ATOM 826 N N . GLY A 1 107 ? 16.547 -8.391 8.883 1 88.5 107 GLY A N 1
ATOM 827 C CA . GLY A 1 107 ? 15.219 -7.797 8.852 1 88.5 107 GLY A CA 1
ATOM 828 C C . GLY A 1 107 ? 14.836 -7.125 10.156 1 88.5 107 GLY A C 1
ATOM 829 O O . GLY A 1 107 ? 15.375 -7.457 11.211 1 88.5 107 GLY A O 1
ATOM 830 N N . LEU A 1 108 ? 13.977 -6.113 10.094 1 95.62 108 LEU A N 1
ATOM 831 C CA . LEU A 1 108 ? 13.336 -5.516 11.258 1 95.62 108 LEU A CA 1
ATOM 832 C C . LEU A 1 108 ? 12.219 -6.418 11.789 1 95.62 108 LEU A C 1
ATOM 834 O O . LEU A 1 108 ? 11.719 -7.281 11.062 1 95.62 108 LEU A O 1
ATOM 838 N N . THR A 1 109 ? 11.977 -6.266 13.086 1 97.69 109 THR A N 1
ATOM 839 C CA . THR A 1 109 ? 10.789 -6.91 13.633 1 97.69 109 THR A CA 1
ATOM 840 C C . THR A 1 109 ? 9.523 -6.355 12.984 1 97.69 109 THR A C 1
ATOM 842 O O . THR A 1 109 ? 9.25 -5.156 13.07 1 97.69 109 THR A O 1
ATOM 845 N N . LEU A 1 110 ? 8.727 -7.195 12.406 1 98.06 110 LEU A N 1
ATOM 846 C CA . LEU A 1 110 ? 7.621 -6.762 11.555 1 98.06 110 LEU A CA 1
ATOM 847 C C . LEU A 1 110 ? 6.445 -6.285 12.398 1 98.06 110 LEU A C 1
ATOM 849 O O . LEU A 1 110 ? 6.102 -6.914 13.406 1 98.06 110 LEU A O 1
ATOM 853 N N . THR A 1 111 ? 5.82 -5.16 12.008 1 96.75 111 THR A N 1
ATOM 854 C CA . THR A 1 111 ? 4.609 -4.645 12.633 1 96.75 111 THR A CA 1
ATOM 855 C C . THR A 1 111 ? 3.416 -4.77 11.688 1 96.75 111 THR A C 1
ATOM 857 O O . THR A 1 111 ? 2.291 -5.016 12.133 1 96.75 111 THR A O 1
ATOM 860 N N . TYR A 1 112 ? 3.689 -4.605 10.391 1 95.81 112 TYR A N 1
ATOM 861 C CA . TYR A 1 112 ? 2.605 -4.531 9.422 1 95.81 112 TYR A CA 1
ATOM 862 C C . TYR A 1 112 ? 3.064 -5.027 8.055 1 95.81 112 TYR A C 1
ATOM 864 O O . TYR A 1 112 ? 4.176 -4.719 7.613 1 95.81 112 TYR A O 1
ATOM 872 N N . ILE A 1 113 ? 2.24 -5.77 7.406 1 97.69 113 ILE A N 1
ATOM 873 C CA . ILE A 1 113 ? 2.467 -6.262 6.051 1 97.69 113 ILE A CA 1
ATOM 874 C C . ILE A 1 113 ? 1.28 -5.895 5.164 1 97.69 113 ILE A C 1
ATOM 876 O O . ILE A 1 113 ? 0.125 -6.105 5.543 1 97.69 113 ILE A O 1
ATOM 880 N N . ASN A 1 114 ? 1.537 -5.297 4.031 1 96.94 114 ASN A N 1
ATOM 881 C CA . ASN A 1 114 ? 0.536 -5.023 3.008 1 96.94 114 ASN A CA 1
ATOM 882 C C . ASN A 1 114 ? 0.989 -5.516 1.636 1 96.94 114 ASN A C 1
ATOM 884 O O . ASN A 1 114 ? 1.991 -5.035 1.102 1 96.94 114 ASN A O 1
ATOM 888 N N . ILE A 1 115 ? 0.239 -6.438 1.09 1 97.06 115 ILE A N 1
ATOM 889 C CA . ILE A 1 115 ? 0.499 -6.926 -0.26 1 97.06 115 ILE A CA 1
ATOM 890 C C . ILE A 1 115 ? -0.592 -6.434 -1.207 1 97.06 115 ILE A C 1
ATOM 892 O O . ILE A 1 115 ? -1.731 -6.902 -1.149 1 97.06 115 ILE A O 1
ATOM 896 N N . LEU A 1 116 ? -0.217 -5.512 -2.062 1 95.69 116 LEU A N 1
ATOM 897 C CA . LEU A 1 116 ? -1.11 -5.098 -3.139 1 95.69 116 LEU A CA 1
ATOM 898 C C . LEU A 1 116 ? -1.039 -6.074 -4.309 1 95.69 116 LEU A C 1
ATOM 900 O O . LEU A 1 116 ? 0.042 -6.336 -4.84 1 95.69 116 LEU A O 1
ATOM 904 N N . VAL A 1 117 ? -2.189 -6.625 -4.633 1 96.19 117 VAL A N 1
ATOM 905 C CA . VAL A 1 117 ? -2.236 -7.605 -5.711 1 96.19 117 VAL A CA 1
ATOM 906 C C . VAL A 1 117 ? -3.15 -7.102 -6.828 1 96.19 117 VAL A C 1
ATOM 908 O O . VAL A 1 117 ? -4.234 -6.578 -6.562 1 96.19 117 VAL A O 1
ATOM 911 N N . GLU A 1 118 ? -2.641 -7.293 -7.996 1 94.38 118 GLU A N 1
ATOM 912 C CA . GLU A 1 118 ? -3.443 -7.129 -9.203 1 94.38 118 GLU A CA 1
ATOM 913 C C . GLU A 1 118 ? -3.672 -8.469 -9.906 1 94.38 118 GLU A C 1
ATOM 915 O O . GLU A 1 118 ? -2.723 -9.211 -10.148 1 94.38 118 GLU A O 1
ATOM 920 N N . GLN A 1 119 ? -4.891 -8.719 -10.148 1 95.25 119 GLN A N 1
ATOM 921 C CA . GLN A 1 119 ? -5.246 -9.93 -10.875 1 95.25 119 GLN A CA 1
ATOM 922 C C . GLN A 1 119 ? -6.48 -9.711 -11.734 1 95.25 119 GLN A C 1
ATOM 924 O O . GLN A 1 119 ? -7.355 -8.914 -11.391 1 95.25 119 GLN A O 1
ATOM 929 N N . SER A 1 120 ? -6.574 -10.453 -12.789 1 94.38 120 SER A N 1
ATOM 930 C CA . SER A 1 120 ? -7.688 -10.266 -13.711 1 94.38 120 SER A CA 1
ATOM 931 C C . SER A 1 120 ? -8.961 -10.93 -13.188 1 94.38 120 SER A C 1
ATOM 933 O O . SER A 1 120 ? -10.062 -10.633 -13.656 1 94.38 120 SER A O 1
ATOM 935 N N . SER A 1 121 ? -8.797 -11.875 -12.281 1 93.94 121 SER A N 1
ATOM 936 C CA . SER A 1 121 ? -9.922 -12.57 -11.672 1 93.94 121 SER A CA 1
ATOM 937 C C . SER A 1 121 ? -10.211 -12.039 -10.273 1 93.94 121 SER A C 1
ATOM 939 O O . SER A 1 121 ? -9.492 -11.188 -9.766 1 93.94 121 SER A O 1
ATOM 941 N N . GLU A 1 122 ? -11.281 -12.531 -9.664 1 94.75 122 GLU A N 1
ATOM 942 C CA . GLU A 1 122 ? -11.672 -12.031 -8.352 1 94.75 122 GLU A CA 1
ATOM 943 C C . GLU A 1 122 ? -11.234 -12.992 -7.246 1 94.75 122 GLU A C 1
ATOM 945 O O . GLU A 1 122 ? -11.109 -12.594 -6.086 1 94.75 122 GLU A O 1
ATOM 950 N N . ASP A 1 123 ? -10.992 -14.156 -7.59 1 93.56 123 ASP A N 1
ATOM 951 C CA . ASP A 1 123 ? -10.75 -15.188 -6.59 1 93.56 123 ASP A CA 1
ATOM 952 C C . ASP A 1 123 ? -9.273 -15.242 -6.191 1 93.56 123 ASP A C 1
ATOM 954 O O . ASP A 1 123 ? -8.406 -15.406 -7.047 1 93.56 123 ASP A O 1
ATOM 958 N N . GLY A 1 124 ? -9.039 -15.117 -4.945 1 94.88 124 GLY A N 1
ATOM 959 C CA . GLY A 1 124 ? -7.688 -15.164 -4.418 1 94.88 124 GLY A CA 1
ATOM 960 C C . GLY A 1 124 ? -7.629 -15.094 -2.906 1 94.88 124 GLY A C 1
ATOM 961 O O . GLY A 1 124 ? -8.641 -14.836 -2.252 1 94.88 124 GLY A O 1
ATOM 962 N N . LYS A 1 125 ? -6.461 -15.438 -2.352 1 94.88 125 LYS A N 1
ATOM 963 C CA . LYS A 1 125 ? -6.145 -15.422 -0.926 1 94.88 125 LYS A CA 1
ATOM 964 C C . LYS A 1 125 ? -4.652 -15.203 -0.696 1 94.88 125 LYS A C 1
ATOM 966 O O . LYS A 1 125 ? -3.848 -15.375 -1.613 1 94.88 125 LYS A O 1
ATOM 971 N N . ALA A 1 126 ? -4.367 -14.828 0.506 1 95.75 126 ALA A N 1
ATOM 972 C CA . ALA A 1 126 ? -2.967 -14.766 0.917 1 95.75 126 ALA A CA 1
ATOM 973 C C . ALA A 1 126 ? -2.795 -15.258 2.35 1 95.75 126 ALA A C 1
ATOM 975 O O . ALA A 1 126 ? -3.674 -15.062 3.191 1 95.75 126 ALA A O 1
ATOM 976 N N . TYR A 1 127 ? -1.623 -15.867 2.57 1 95.38 127 TYR A N 1
ATOM 977 C CA . TYR A 1 127 ? -1.301 -16.453 3.865 1 95.38 127 TYR A CA 1
ATOM 978 C C . TYR A 1 127 ? 0.131 -16.125 4.27 1 95.38 127 TYR A C 1
ATOM 980 O O . TYR A 1 127 ? 1.04 -16.156 3.438 1 95.38 127 TYR A O 1
ATOM 988 N N . VAL A 1 128 ? 0.229 -15.836 5.543 1 96.12 128 VAL A N 1
ATOM 989 C CA . VAL A 1 128 ? 1.56 -15.969 6.125 1 96.12 128 VAL A CA 1
ATOM 990 C C . VAL A 1 128 ? 1.789 -17.406 6.57 1 96.12 128 VAL A C 1
ATOM 992 O O . VAL A 1 128 ? 1.073 -17.922 7.434 1 96.12 128 VAL A O 1
ATOM 995 N N . THR A 1 129 ? 2.832 -18 5.996 1 94.12 129 THR A N 1
ATOM 996 C CA . THR A 1 129 ? 3.014 -19.438 6.219 1 94.12 129 THR A CA 1
ATOM 997 C C . THR A 1 129 ? 4.129 -19.688 7.227 1 94.12 129 THR A C 1
ATOM 999 O O . THR A 1 129 ? 4.234 -20.781 7.777 1 94.12 129 THR A O 1
ATOM 1002 N N . GLN A 1 130 ? 5 -18.781 7.363 1 92.31 130 GLN A N 1
ATOM 1003 C CA . GLN A 1 130 ? 6.047 -18.812 8.383 1 92.31 130 GLN A CA 1
ATOM 1004 C C . GLN A 1 130 ? 6.348 -17.406 8.891 1 92.31 130 GLN A C 1
ATOM 1006 O O . GLN A 1 130 ? 6.352 -16.438 8.109 1 92.31 130 GLN A O 1
ATOM 1011 N N . GLY A 1 131 ? 6.641 -17.266 10.211 1 95.31 131 GLY A N 1
ATOM 1012 C CA . GLY A 1 131 ? 6.957 -15.969 10.781 1 95.31 131 GLY A CA 1
ATOM 1013 C C . GLY A 1 131 ? 5.766 -15.023 10.82 1 95.31 131 GLY A C 1
ATOM 1014 O O . GLY A 1 131 ? 4.66 -15.43 11.188 1 95.31 131 GLY A O 1
ATOM 1015 N N . GLY A 1 132 ? 6.062 -13.68 10.547 1 96.88 132 GLY A N 1
ATOM 1016 C CA . GLY A 1 132 ? 4.977 -12.711 10.57 1 96.88 132 GLY A CA 1
ATOM 1017 C C . GLY A 1 132 ? 5.184 -11.609 11.594 1 96.88 132 GLY A C 1
ATOM 1018 O O . GLY A 1 132 ? 6.316 -11.203 11.852 1 96.88 132 GLY A O 1
ATOM 1019 N N . ILE A 1 133 ? 4.082 -11.086 12.023 1 98.19 133 ILE A N 1
ATOM 1020 C CA . ILE A 1 133 ? 4.105 -9.953 12.945 1 98.19 133 ILE A CA 1
ATOM 1021 C C . ILE A 1 133 ? 4.863 -10.336 14.211 1 98.19 133 ILE A C 1
ATOM 1023 O O . ILE A 1 133 ? 4.738 -11.461 14.711 1 98.19 133 ILE A O 1
ATOM 1027 N N . ASN A 1 134 ? 5.672 -9.422 14.648 1 97.81 134 ASN A N 1
ATOM 1028 C CA . ASN A 1 134 ? 6.52 -9.555 15.828 1 97.81 134 ASN A CA 1
ATOM 1029 C C . ASN A 1 134 ? 7.691 -10.5 15.57 1 97.81 134 ASN A C 1
ATOM 1031 O O . ASN A 1 134 ? 8.336 -10.969 16.516 1 97.81 134 ASN A O 1
ATOM 1035 N N . GLN A 1 135 ? 7.953 -10.844 14.352 1 97.06 135 GLN A N 1
ATOM 1036 C CA . GLN A 1 135 ? 9.109 -11.617 13.93 1 97.06 135 GLN A CA 1
ATOM 1037 C C . GLN A 1 135 ? 9.945 -10.852 12.906 1 97.06 135 GLN A C 1
ATOM 1039 O O . GLN A 1 135 ? 9.484 -9.859 12.344 1 97.06 135 GLN A O 1
ATOM 1044 N N . LYS A 1 136 ? 11.18 -11.375 12.742 1 97 136 LYS A N 1
ATOM 1045 C CA . LYS A 1 136 ? 12.094 -10.695 11.828 1 97 136 LYS A CA 1
ATOM 1046 C C . LYS A 1 136 ? 12.039 -11.32 10.438 1 97 136 LYS A C 1
ATOM 1048 O O . LYS A 1 136 ? 12.844 -10.977 9.57 1 97 136 LYS A O 1
ATOM 1053 N N . PHE A 1 137 ? 11.125 -12.25 10.312 1 95.25 137 PHE A N 1
ATOM 1054 C CA . PHE A 1 137 ? 10.969 -12.875 9.008 1 95.25 137 PHE A CA 1
ATOM 1055 C C . PHE A 1 137 ? 9.508 -13.242 8.75 1 95.25 137 PHE A C 1
ATOM 1057 O O . PHE A 1 137 ? 8.719 -13.344 9.688 1 95.25 137 PHE A O 1
ATOM 1064 N N . ALA A 1 138 ? 9.18 -13.344 7.457 1 95.69 138 ALA A N 1
ATOM 1065 C CA . ALA A 1 138 ? 7.871 -13.836 7.043 1 95.69 138 ALA A CA 1
ATOM 1066 C C . ALA A 1 138 ? 7.945 -14.5 5.672 1 95.69 138 ALA A C 1
ATOM 1068 O O . ALA A 1 138 ? 8.633 -14.016 4.773 1 95.69 138 ALA A O 1
ATOM 1069 N N . ASP A 1 139 ? 7.258 -15.594 5.586 1 93.38 139 ASP A N 1
ATOM 1070 C CA . ASP A 1 139 ? 6.984 -16.203 4.289 1 93.38 139 ASP A CA 1
ATOM 1071 C C . ASP A 1 139 ? 5.504 -16.109 3.939 1 93.38 139 ASP A C 1
ATOM 1073 O O . ASP A 1 139 ? 4.645 -16.5 4.734 1 93.38 139 ASP A O 1
ATOM 1077 N N . ILE A 1 140 ? 5.25 -15.57 2.754 1 95.56 140 ILE A N 1
ATOM 1078 C CA . ILE A 1 140 ? 3.873 -15.32 2.34 1 95.56 140 ILE A CA 1
ATOM 1079 C C . ILE A 1 140 ? 3.566 -16.125 1.073 1 95.56 140 ILE A C 1
ATOM 1081 O O . ILE A 1 140 ? 4.383 -16.172 0.15 1 95.56 140 ILE A O 1
ATOM 1085 N N . LEU A 1 141 ? 2.439 -16.719 1.125 1 93.44 141 LEU A N 1
ATOM 1086 C CA . LEU A 1 141 ? 1.859 -17.359 -0.049 1 93.44 141 LEU A CA 1
ATOM 1087 C C . LEU A 1 141 ? 0.641 -16.594 -0.545 1 93.44 141 LEU A C 1
ATOM 1089 O O . LEU A 1 141 ? -0.306 -16.359 0.212 1 93.44 141 LEU A O 1
ATOM 1093 N N . VAL A 1 142 ? 0.698 -16.188 -1.806 1 95.5 142 VAL A N 1
ATOM 1094 C CA . VAL A 1 142 ? -0.45 -15.547 -2.443 1 95.5 142 VAL A CA 1
ATOM 1095 C C . VAL A 1 142 ? -1.022 -16.469 -3.518 1 95.5 142 VAL A C 1
ATOM 1097 O O . VAL A 1 142 ? -0.278 -17.031 -4.328 1 95.5 142 VAL A O 1
ATOM 1100 N N . ILE A 1 143 ? -2.34 -16.578 -3.428 1 93.94 143 ILE A N 1
ATOM 1101 C CA . ILE A 1 143 ? -3.059 -17.391 -4.398 1 93.94 143 ILE A CA 1
ATOM 1102 C C . ILE A 1 143 ? -4.012 -16.5 -5.207 1 93.94 143 ILE A C 1
ATOM 1104 O O . ILE A 1 143 ? -4.773 -15.719 -4.641 1 93.94 143 ILE A O 1
ATOM 1108 N N . ALA A 1 144 ? -3.908 -16.609 -6.512 1 94.44 144 ALA A N 1
ATOM 1109 C CA . ALA A 1 144 ? -4.855 -16 -7.441 1 94.44 144 ALA A CA 1
ATOM 1110 C C . ALA A 1 144 ? -5.363 -17.031 -8.453 1 94.44 144 ALA A C 1
ATOM 1112 O O . ALA A 1 144 ? -4.586 -17.562 -9.25 1 94.44 144 ALA A O 1
ATOM 1113 N N . ASN A 1 145 ? -6.672 -17.219 -8.469 1 92.5 145 ASN A N 1
ATOM 1114 C CA . ASN A 1 145 ? -7.215 -18.281 -9.305 1 92.5 145 ASN A CA 1
ATOM 1115 C C . ASN A 1 145 ? -7.766 -17.734 -10.617 1 92.5 145 ASN A C 1
ATOM 1117 O O . ASN A 1 145 ? -8.32 -16.641 -10.656 1 92.5 145 ASN A O 1
ATOM 1121 N N . ALA A 1 146 ? -7.566 -18.516 -11.617 1 93.25 146 ALA A N 1
ATOM 1122 C CA . ALA A 1 146 ? -8.148 -18.266 -12.93 1 93.25 146 ALA A CA 1
ATOM 1123 C C . ALA A 1 146 ? -7.82 -16.844 -13.414 1 93.25 146 ALA A C 1
ATOM 1125 O O . ALA A 1 146 ? -8.711 -16.109 -13.828 1 93.25 146 ALA A O 1
ATOM 1126 N N . THR A 1 147 ? -6.578 -16.5 -13.367 1 94.94 147 THR A N 1
ATOM 1127 C CA . THR A 1 147 ? -6.172 -15.141 -13.719 1 94.94 147 THR A CA 1
ATOM 1128 C C . THR A 1 147 ? -5.305 -15.148 -14.969 1 94.94 147 THR A C 1
ATOM 1130 O O . THR A 1 147 ? -4.535 -16.078 -15.195 1 94.94 147 THR A O 1
ATOM 1133 N N . THR A 1 148 ? -5.383 -14.102 -15.836 1 95.38 148 THR A N 1
ATOM 1134 C CA . THR A 1 148 ? -4.52 -13.938 -17 1 95.38 148 THR A CA 1
ATOM 1135 C C . THR A 1 148 ? -3.422 -12.914 -16.703 1 95.38 148 THR A C 1
ATOM 1137 O O . THR A 1 148 ? -2.543 -12.695 -17.547 1 95.38 148 THR A O 1
ATOM 1140 N N . HIS A 1 149 ? -3.521 -12.289 -15.633 1 93.69 149 HIS A N 1
ATOM 1141 C CA . HIS A 1 149 ? -2.535 -11.32 -15.172 1 93.69 149 HIS A CA 1
ATOM 1142 C C . HIS A 1 149 ? -2.373 -11.383 -13.656 1 93.69 149 HIS A C 1
ATOM 1144 O O . HIS A 1 149 ? -3.363 -11.469 -12.922 1 93.69 149 HIS A O 1
ATOM 1150 N N . TYR A 1 150 ? -1.083 -11.406 -13.242 1 93.56 150 TYR A N 1
ATOM 1151 C CA . TYR A 1 150 ? -0.78 -11.328 -11.812 1 93.56 150 TYR A CA 1
ATOM 1152 C C . TYR A 1 150 ? 0.368 -10.359 -11.555 1 93.56 1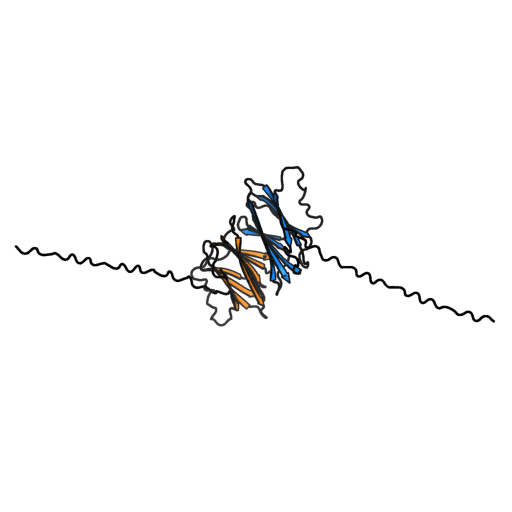50 TYR A C 1
ATOM 1154 O O . TYR A 1 150 ? 1.408 -10.43 -12.211 1 93.56 150 TYR A O 1
ATOM 1162 N N . ALA A 1 151 ? 0.16 -9.461 -10.602 1 93.62 151 ALA A N 1
ATOM 1163 C CA . ALA A 1 151 ? 1.225 -8.609 -10.078 1 93.62 151 ALA A CA 1
ATOM 1164 C C . ALA A 1 151 ? 1.061 -8.375 -8.586 1 93.62 151 ALA A C 1
ATOM 1166 O O . ALA A 1 151 ? -0.063 -8.281 -8.086 1 93.62 151 ALA A O 1
ATOM 1167 N N . HIS A 1 152 ? 2.18 -8.305 -7.871 1 94.88 152 HIS A N 1
ATOM 1168 C CA . HIS A 1 152 ? 2.102 -7.914 -6.465 1 94.88 152 HIS A CA 1
ATOM 1169 C C . HIS A 1 152 ? 3.16 -6.871 -6.125 1 94.88 152 HIS A C 1
ATOM 1171 O O . HIS A 1 152 ? 4.203 -6.801 -6.777 1 94.88 152 HIS A O 1
ATOM 1177 N N . SER A 1 153 ? 2.807 -6.059 -5.25 1 93.5 153 SER A N 1
ATOM 1178 C CA . SER A 1 153 ? 3.709 -5.156 -4.543 1 93.5 153 SER A CA 1
ATOM 1179 C C . SER A 1 153 ? 3.568 -5.305 -3.033 1 93.5 153 SER A C 1
ATOM 1181 O O . SER A 1 153 ? 2.539 -4.934 -2.461 1 93.5 153 SER A O 1
ATOM 1183 N N . GLY A 1 154 ? 4.594 -5.758 -2.428 1 95.19 154 GLY A N 1
ATOM 1184 C CA . GLY A 1 154 ? 4.562 -5.977 -0.991 1 95.19 154 GLY A CA 1
ATOM 1185 C C . GLY A 1 154 ? 5.348 -4.938 -0.214 1 95.19 154 GLY A C 1
ATOM 1186 O O . GLY A 1 154 ? 6.504 -4.652 -0.538 1 95.19 154 GLY A O 1
ATOM 1187 N N . ALA A 1 155 ? 4.672 -4.398 0.754 1 94.5 155 ALA A N 1
ATOM 1188 C CA . ALA A 1 155 ? 5.32 -3.492 1.697 1 94.5 155 ALA A CA 1
ATOM 1189 C C . ALA A 1 155 ? 5.383 -4.105 3.094 1 94.5 155 ALA A C 1
ATOM 1191 O O . ALA A 1 155 ? 4.367 -4.562 3.625 1 94.5 155 ALA A O 1
ATOM 1192 N N . PHE A 1 156 ? 6.574 -4.082 3.633 1 96.19 156 PHE A N 1
ATOM 1193 C CA . PHE A 1 156 ? 6.844 -4.621 4.961 1 96.19 156 PHE A CA 1
ATOM 1194 C C . PHE A 1 156 ? 7.34 -3.525 5.895 1 96.19 156 PHE A C 1
ATOM 1196 O O . PHE A 1 156 ? 8.344 -2.863 5.609 1 96.19 156 PHE A O 1
ATOM 1203 N N . TYR A 1 157 ? 6.574 -3.389 6.961 1 95 157 TYR A N 1
ATOM 1204 C CA . TYR A 1 157 ? 6.945 -2.367 7.934 1 95 157 TYR A CA 1
ATOM 1205 C C . TYR A 1 157 ? 7.434 -3.002 9.234 1 95 157 TYR A C 1
ATOM 1207 O O . TYR A 1 157 ? 6.953 -4.066 9.625 1 95 157 TYR A O 1
ATOM 1215 N N . GLY A 1 158 ? 8.391 -2.289 9.797 1 95.94 158 GLY A N 1
ATOM 1216 C CA . GLY A 1 158 ? 8.945 -2.816 11.031 1 95.94 158 GLY A CA 1
ATOM 1217 C C . GLY A 1 158 ? 9.758 -1.792 11.805 1 95.94 158 GLY A C 1
ATOM 1218 O O . GLY A 1 158 ? 9.82 -0.622 11.422 1 95.94 158 GLY A O 1
ATOM 1219 N N . TYR A 1 159 ? 10.391 -2.359 13.055 1 94.81 159 TYR A N 1
ATOM 1220 C CA . TYR A 1 159 ? 11.188 -1.516 13.938 1 94.81 159 TYR A CA 1
ATOM 1221 C C . TYR A 1 159 ? 12.453 -2.238 14.391 1 94.81 159 TYR A C 1
ATOM 1223 O O . TYR A 1 159 ? 12.531 -3.467 14.328 1 94.81 159 TYR A O 1
ATOM 1231 N N . MET B 1 1 ? 27.312 54.812 -74.125 1 33.28 1 MET B N 1
ATOM 1232 C CA . MET B 1 1 ? 26.219 54.312 -73.312 1 33.28 1 MET B CA 1
ATOM 1233 C C . MET B 1 1 ? 26.734 53.625 -72 1 33.28 1 MET B C 1
ATOM 1235 O O . MET B 1 1 ? 27.562 52.719 -72.125 1 33.28 1 MET B O 1
ATOM 1239 N N . PRO B 1 2 ? 26.781 54.344 -70.812 1 42.16 2 PRO B N 1
ATOM 1240 C CA . PRO B 1 2 ? 27.359 53.969 -69.5 1 42.16 2 PRO B CA 1
ATOM 1241 C C . PRO B 1 2 ? 26.672 52.75 -68.875 1 42.16 2 PRO B C 1
ATOM 1243 O O . PRO B 1 2 ? 25.453 52.562 -69.062 1 42.16 2 PRO B O 1
ATOM 1246 N N . SER B 1 3 ? 27.312 51.531 -68.75 1 42.91 3 SER B N 1
ATOM 1247 C CA . SER B 1 3 ? 26.938 50.25 -68.188 1 42.91 3 SER B CA 1
ATOM 1248 C C . SER B 1 3 ? 26.688 50.375 -66.688 1 42.91 3 SER B C 1
ATOM 1250 O O . SER B 1 3 ? 27.578 50.75 -65.938 1 42.91 3 SER B O 1
ATOM 1252 N N . ALA B 1 4 ? 25.438 50.781 -66.25 1 40.44 4 ALA B N 1
ATOM 1253 C CA . ALA B 1 4 ? 24.953 50.906 -64.875 1 40.44 4 ALA B CA 1
ATOM 1254 C C . ALA B 1 4 ? 25.109 49.594 -64.125 1 40.44 4 ALA B C 1
ATOM 1256 O O . ALA B 1 4 ? 24.578 48.562 -64.562 1 40.44 4 ALA B O 1
ATOM 1257 N N . LYS B 1 5 ? 26.234 49.344 -63.406 1 38.56 5 LYS B N 1
ATOM 1258 C CA . LYS B 1 5 ? 26.484 48.188 -62.531 1 38.56 5 LYS B CA 1
ATOM 1259 C C . LYS B 1 5 ? 25.484 48.156 -61.375 1 38.56 5 LYS B C 1
ATOM 1261 O O . LYS B 1 5 ? 25.391 49.094 -60.594 1 38.56 5 LYS B O 1
ATOM 1266 N N . VAL B 1 6 ? 24.297 47.531 -61.562 1 40.03 6 VAL B N 1
ATOM 1267 C CA . VAL B 1 6 ? 23.297 47.281 -60.531 1 40.03 6 VAL B CA 1
ATOM 1268 C C . VAL B 1 6 ? 23.906 46.469 -59.406 1 40.03 6 VAL B C 1
ATOM 1270 O O . VAL B 1 6 ? 24.406 45.344 -59.625 1 40.03 6 VAL B O 1
ATOM 1273 N N . PHE B 1 7 ? 24.484 47.062 -58.312 1 39.81 7 PHE B N 1
ATOM 1274 C CA . PHE B 1 7 ? 24.953 46.438 -57.094 1 39.81 7 PHE B CA 1
ATOM 1275 C C . PHE B 1 7 ? 23.781 45.844 -56.312 1 39.81 7 PHE B C 1
ATOM 1277 O O . PHE B 1 7 ? 22.812 46.5 -56 1 39.81 7 PHE B O 1
ATOM 1284 N N . PHE B 1 8 ? 23.422 44.531 -56.594 1 39.69 8 PHE B N 1
ATOM 1285 C CA . PHE B 1 8 ? 22.469 43.75 -55.844 1 39.69 8 PHE B CA 1
ATOM 1286 C C . PHE B 1 8 ? 22.906 43.656 -54.375 1 39.69 8 PHE B C 1
ATOM 1288 O O . PHE B 1 8 ? 23.984 43.125 -54.094 1 39.69 8 PHE B O 1
ATOM 1295 N N . LEU B 1 9 ? 22.484 44.594 -53.5 1 35.94 9 LEU B N 1
ATOM 1296 C CA . LEU B 1 9 ? 22.641 44.5 -52.062 1 35.94 9 LEU B CA 1
ATOM 1297 C C . LEU B 1 9 ? 21.844 43.344 -51.5 1 35.94 9 LEU B C 1
ATOM 1299 O O . LEU B 1 9 ? 20.625 43.281 -51.656 1 35.94 9 LEU B O 1
ATOM 1303 N N . LEU B 1 10 ? 22.422 42.125 -51.438 1 37.69 10 LEU B N 1
ATOM 1304 C CA . LEU B 1 10 ? 21.875 40.969 -50.719 1 37.69 10 LEU B CA 1
ATOM 1305 C C . LEU B 1 10 ? 21.703 41.25 -49.25 1 37.69 10 LEU B C 1
ATOM 1307 O O . LEU B 1 10 ? 22.672 41.5 -48.531 1 37.69 10 LEU B O 1
ATOM 1311 N N . ALA B 1 11 ? 20.562 41.844 -48.812 1 40.25 11 ALA B N 1
ATOM 1312 C CA . ALA B 1 11 ? 20.203 41.938 -47.406 1 40.25 11 ALA B CA 1
ATOM 1313 C C . ALA B 1 11 ? 20.125 40.594 -46.75 1 40.25 11 ALA B C 1
ATOM 1315 O O . ALA B 1 11 ? 19.344 39.719 -47.188 1 40.25 11 ALA B O 1
ATOM 1316 N N . VAL B 1 12 ? 21.188 40.062 -46.188 1 39.94 12 VAL B N 1
ATOM 1317 C CA . VAL B 1 12 ? 21.172 38.906 -45.312 1 39.94 12 VAL B CA 1
ATOM 1318 C C . VAL B 1 12 ? 20.234 39.125 -44.125 1 39.94 12 VAL B C 1
ATOM 1320 O O . VAL B 1 12 ? 20.469 40 -43.312 1 39.94 12 VAL B O 1
ATOM 1323 N N . LEU B 1 13 ? 18.922 38.906 -44.281 1 43.69 13 LEU B N 1
ATOM 1324 C CA . LEU B 1 13 ? 18.016 38.781 -43.156 1 43.69 13 LEU B CA 1
ATOM 1325 C C . LEU B 1 13 ? 18.547 37.75 -42.156 1 43.69 13 LEU B C 1
ATOM 1327 O O . LEU B 1 13 ? 18.625 36.562 -42.469 1 43.69 13 LEU B O 1
ATOM 1331 N N . GLY B 1 14 ? 19.391 38.125 -41.219 1 39.44 14 GLY B N 1
ATOM 1332 C CA . GLY B 1 14 ? 19.766 37.312 -40.062 1 39.44 14 GLY B CA 1
ATOM 1333 C C . GLY B 1 14 ? 18.578 36.812 -39.281 1 39.44 14 GLY B C 1
ATOM 1334 O O . GLY B 1 14 ? 17.828 37.594 -38.688 1 39.44 14 GLY B O 1
ATOM 1335 N N . VAL B 1 15 ? 17.969 35.688 -39.656 1 44.34 15 VAL B N 1
ATOM 1336 C CA . VAL B 1 15 ? 17 35 -38.812 1 44.34 15 VAL B CA 1
ATOM 1337 C C . VAL B 1 15 ? 17.641 34.688 -37.438 1 44.34 15 VAL B C 1
ATOM 1339 O O . VAL B 1 15 ? 18.578 33.875 -37.375 1 44.34 15 VAL B O 1
ATOM 1342 N N . THR B 1 16 ? 17.578 35.625 -36.531 1 41.72 16 THR B N 1
ATOM 1343 C CA . THR B 1 16 ? 17.859 35.219 -35.156 1 41.72 16 THR B CA 1
ATOM 1344 C C . THR B 1 16 ? 16.922 34.094 -34.719 1 41.72 16 THR B C 1
ATOM 1346 O O . THR B 1 16 ? 15.703 34.312 -34.656 1 41.72 16 THR B O 1
ATOM 1349 N N . LEU B 1 17 ? 17.297 32.844 -34.906 1 41.75 17 LEU B N 1
ATOM 1350 C CA . LEU B 1 17 ? 16.672 31.734 -34.219 1 41.75 17 LEU B CA 1
ATOM 1351 C C . LEU B 1 17 ? 16.609 31.984 -32.719 1 41.75 17 LEU B C 1
ATOM 1353 O O . LEU B 1 17 ? 17.641 32 -32.031 1 41.75 17 LEU B O 1
ATOM 1357 N N . HIS B 1 18 ? 15.609 32.75 -32.281 1 42.66 18 HIS B N 1
ATOM 1358 C CA . HIS B 1 18 ? 15.312 32.75 -30.875 1 42.66 18 HIS B CA 1
ATOM 1359 C C . HIS B 1 18 ? 15.125 31.312 -30.344 1 42.66 18 HIS B C 1
ATOM 1361 O O . HIS B 1 18 ? 14.148 30.656 -30.688 1 42.66 18 HIS B O 1
ATOM 1367 N N . CYS B 1 19 ? 16.219 30.625 -30.016 1 36.88 19 CYS B N 1
ATOM 1368 C CA . CYS B 1 19 ? 16.078 29.422 -29.188 1 36.88 19 CYS B CA 1
ATOM 1369 C C . CYS B 1 19 ? 15.297 29.734 -27.922 1 36.88 19 CYS B C 1
ATOM 1371 O O . CYS B 1 19 ? 15.781 30.438 -27.047 1 36.88 19 CYS B O 1
ATOM 1373 N N . GLN B 1 20 ? 14.008 29.672 -28 1 37.25 20 GLN B N 1
ATOM 1374 C CA . GLN B 1 20 ? 13.273 29.609 -26.75 1 37.25 20 GLN B CA 1
ATOM 1375 C C . GLN B 1 20 ? 13.859 28.562 -25.812 1 37.25 20 GLN B C 1
ATOM 1377 O O . GLN B 1 20 ? 13.883 27.375 -26.141 1 37.25 20 GLN B O 1
ATOM 1382 N N . VAL B 1 21 ? 14.859 28.922 -25 1 35.03 21 VAL B N 1
ATOM 1383 C CA . VAL B 1 21 ? 15.195 28.094 -23.859 1 35.03 21 VAL B CA 1
ATOM 1384 C C . VAL B 1 21 ? 13.914 27.641 -23.141 1 35.03 21 VAL B C 1
ATOM 1386 O O . VAL B 1 21 ? 13.164 28.469 -22.625 1 35.03 21 VAL B O 1
ATOM 1389 N N . LEU B 1 22 ? 13.281 26.547 -23.625 1 36.44 22 LEU B N 1
ATOM 1390 C CA . LEU B 1 22 ? 12.297 25.922 -22.75 1 36.44 22 LEU B CA 1
ATOM 1391 C C . LEU B 1 22 ? 12.781 25.906 -21.297 1 36.44 22 LEU B C 1
ATOM 1393 O O . LEU B 1 22 ? 13.875 25.406 -21.016 1 36.44 22 LEU B O 1
ATOM 1397 N N . ALA B 1 23 ? 12.359 26.875 -20.469 1 35.19 23 ALA B N 1
ATOM 1398 C CA . ALA B 1 23 ? 12.539 26.906 -19.016 1 35.19 23 ALA B CA 1
ATOM 1399 C C . ALA B 1 23 ? 12.531 25.484 -18.438 1 35.19 23 ALA B C 1
ATOM 1401 O O . ALA B 1 23 ? 11.703 24.656 -18.812 1 35.19 23 ALA B O 1
ATOM 1402 N N . ARG B 1 24 ? 13.695 25.016 -17.984 1 32.25 24 ARG B N 1
ATOM 1403 C CA . ARG B 1 24 ? 13.797 23.781 -17.219 1 32.25 24 ARG B CA 1
ATOM 1404 C C . ARG B 1 24 ? 12.688 23.688 -16.172 1 32.25 24 ARG B C 1
ATOM 1406 O O . ARG B 1 24 ? 12.43 24.641 -15.438 1 32.25 24 ARG B O 1
ATOM 1413 N N . PRO B 1 25 ? 11.742 22.781 -16.312 1 34.69 25 PRO B N 1
ATOM 1414 C CA . PRO B 1 25 ? 10.789 22.688 -15.195 1 34.69 25 PRO B CA 1
ATOM 1415 C C . PRO B 1 25 ? 11.469 22.766 -13.828 1 34.69 25 PRO B C 1
ATOM 1417 O O . PRO B 1 25 ? 12.547 22.203 -13.633 1 34.69 25 PRO B O 1
ATOM 1420 N N . GLN B 1 26 ? 11.281 23.844 -13.109 1 32.03 26 GLN B N 1
ATOM 1421 C CA . GLN B 1 26 ? 11.766 24.047 -11.75 1 32.03 26 GLN B CA 1
ATOM 1422 C C . GLN B 1 26 ? 11.664 22.75 -10.93 1 32.03 26 GLN B C 1
ATOM 1424 O O . GLN B 1 26 ? 10.648 22.062 -10.984 1 32.03 26 GLN B O 1
ATOM 1429 N N . LYS B 1 27 ? 12.727 22.297 -10.445 1 39.72 27 LYS B N 1
ATOM 1430 C CA . LYS B 1 27 ? 12.82 21.234 -9.453 1 39.72 27 LYS B CA 1
ATOM 1431 C C . LYS B 1 27 ? 11.852 21.469 -8.297 1 39.72 27 LYS B C 1
ATOM 1433 O O . LYS B 1 27 ? 12.023 22.406 -7.52 1 39.72 27 LYS B O 1
ATOM 1438 N N . ARG B 1 28 ? 10.539 21.344 -8.484 1 37.38 28 ARG B N 1
ATOM 1439 C CA . ARG B 1 28 ? 9.594 21.422 -7.379 1 37.38 28 ARG B CA 1
ATOM 1440 C C . ARG B 1 28 ? 10.086 20.625 -6.176 1 37.38 28 ARG B C 1
ATOM 1442 O O . ARG B 1 28 ? 10.188 19.406 -6.238 1 37.38 28 ARG B O 1
ATOM 1449 N N . SER B 1 29 ? 11.016 21.109 -5.383 1 40.72 29 SER B N 1
ATOM 1450 C CA . SER B 1 29 ? 11.406 20.469 -4.133 1 40.72 29 SER B CA 1
ATOM 1451 C C . SER B 1 29 ? 10.188 20.172 -3.262 1 40.72 29 SER B C 1
ATOM 1453 O O . SER B 1 29 ? 9.914 20.891 -2.301 1 40.72 29 SER B O 1
ATOM 1455 N N . THR B 1 30 ? 9.07 19.922 -3.781 1 51.03 30 THR B N 1
ATOM 1456 C CA . THR B 1 30 ? 7.875 20.016 -2.953 1 51.03 30 THR B CA 1
ATOM 1457 C C . THR B 1 30 ? 7.848 18.906 -1.9 1 51.03 30 THR B C 1
ATOM 1459 O O . THR B 1 30 ? 7.5 17.766 -2.201 1 51.03 30 THR B O 1
ATOM 1462 N N . LYS B 1 31 ? 8.75 19.094 -0.938 1 61.12 31 LYS B N 1
ATOM 1463 C CA . LYS B 1 31 ? 8.719 18.203 0.212 1 61.12 31 LYS B CA 1
ATOM 1464 C C . LYS B 1 31 ? 7.336 18.156 0.852 1 61.12 31 LYS B C 1
ATOM 1466 O O . LYS B 1 31 ? 6.695 19.203 1.013 1 61.12 31 LYS B O 1
ATOM 1471 N N . GLY B 1 32 ? 6.762 17.109 0.981 1 69.31 32 GLY B N 1
ATOM 1472 C CA . GLY B 1 32 ? 5.527 16.891 1.716 1 69.31 32 GLY B CA 1
ATOM 1473 C C . GLY B 1 32 ? 5.574 17.406 3.139 1 69.31 32 GLY B C 1
ATOM 1474 O O . GLY B 1 32 ? 6.648 17.719 3.66 1 69.31 32 GLY B O 1
ATOM 1475 N N . SER B 1 33 ? 4.379 17.906 3.613 1 83.19 33 SER B N 1
ATOM 1476 C CA . SER B 1 33 ? 4.297 18.406 4.988 1 83.19 33 SER B CA 1
ATOM 1477 C C . SER B 1 33 ? 3.041 17.891 5.684 1 83.19 33 SER B C 1
ATOM 1479 O O . SER B 1 33 ? 2.07 17.516 5.023 1 83.19 33 SER B O 1
ATOM 1481 N N . ILE B 1 34 ? 3.172 17.672 7.055 1 85.44 34 ILE B N 1
ATOM 1482 C CA . ILE B 1 34 ? 2.033 17.422 7.93 1 85.44 34 ILE B CA 1
ATOM 1483 C C . ILE B 1 34 ? 1.784 18.656 8.812 1 85.44 34 ILE B C 1
ATOM 1485 O O . ILE B 1 34 ? 2.686 19.109 9.516 1 85.44 34 ILE B O 1
ATOM 1489 N N . ARG B 1 35 ? 0.567 19.234 8.68 1 84.75 35 ARG B N 1
ATOM 1490 C CA . ARG B 1 35 ? 0.28 20.406 9.492 1 84.75 35 ARG B CA 1
ATOM 1491 C C . ARG B 1 35 ? -1.064 20.266 10.195 1 84.75 35 ARG B C 1
ATOM 1493 O O . ARG B 1 35 ? -1.982 19.625 9.68 1 84.75 35 ARG B O 1
ATOM 1500 N N . VAL B 1 36 ? -1.229 20.75 11.484 1 80.81 36 VAL B N 1
ATOM 1501 C CA . VAL B 1 36 ? -2.49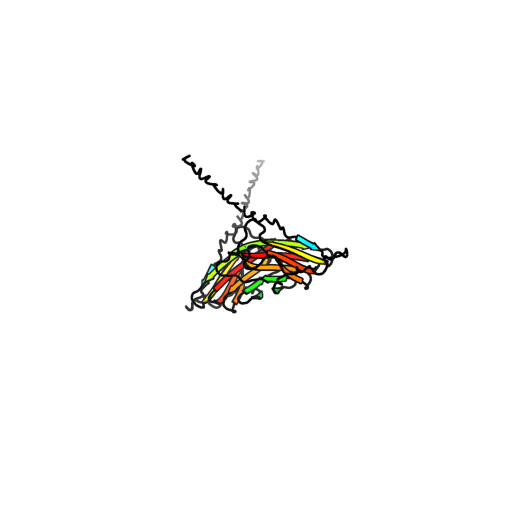6 20.859 12.195 1 80.81 36 VAL B CA 1
ATOM 1502 C C . VAL B 1 36 ? -3.291 22.047 11.656 1 80.81 36 VAL B C 1
ATOM 1504 O O . VAL B 1 36 ? -2.729 23.109 11.398 1 80.81 36 VAL B O 1
ATOM 1507 N N . VAL B 1 37 ? -4.535 21.703 11.352 1 77.88 37 VAL B N 1
ATOM 1508 C CA . VAL B 1 37 ? -5.402 22.781 10.898 1 77.88 37 VAL B CA 1
ATOM 1509 C C . VAL B 1 37 ? -6.074 23.438 12.102 1 77.88 37 VAL B C 1
ATOM 1511 O O . VAL B 1 37 ? -6.637 22.766 12.953 1 77.88 37 VAL B O 1
ATOM 1514 N N . GLY B 1 38 ? -5.598 24.469 12.844 1 59.53 38 GLY B N 1
ATOM 1515 C CA . GLY B 1 38 ? -6.086 25.172 14.016 1 59.53 38 GLY B CA 1
ATOM 1516 C C . GLY B 1 38 ? -7.438 25.828 13.797 1 59.53 38 GLY B C 1
ATOM 1517 O O . GLY B 1 38 ? -7.914 25.922 12.656 1 59.53 38 GLY B O 1
ATOM 1518 N N . ASP B 1 39 ? -8.141 26.094 15.016 1 47.19 39 ASP B N 1
ATOM 1519 C CA . ASP B 1 39 ? -9.352 26.875 15.227 1 47.19 39 ASP B CA 1
ATOM 1520 C C . ASP B 1 39 ? -9.258 28.234 14.531 1 47.19 39 ASP B C 1
ATOM 1522 O O . ASP B 1 39 ? -10.164 29.062 14.648 1 47.19 39 ASP B O 1
ATOM 1526 N N . ASN B 1 40 ? -8.062 28.938 14.695 1 41.09 40 ASN B N 1
ATOM 1527 C CA . ASN B 1 40 ? -8.242 30.266 14.133 1 41.09 40 ASN B CA 1
ATOM 1528 C C . ASN B 1 40 ? -8.812 30.188 12.711 1 41.09 40 ASN B C 1
ATOM 1530 O O . ASN B 1 40 ? -8.656 29.188 12.023 1 41.09 40 ASN B O 1
ATOM 1534 N N . GLY B 1 41 ? -9.852 30.859 12.445 1 34.66 41 GLY B N 1
ATOM 1535 C CA . GLY B 1 41 ? -10.586 30.984 11.195 1 34.66 41 GLY B CA 1
ATOM 1536 C C . GLY B 1 41 ? -9.75 30.625 9.984 1 34.66 41 GLY B C 1
ATOM 1537 O O . GLY B 1 41 ? -10.195 30.797 8.844 1 34.66 41 GLY B O 1
ATOM 1538 N N . ASP B 1 42 ? -8.492 30.906 10.297 1 34.72 42 ASP B N 1
ATOM 1539 C CA . ASP B 1 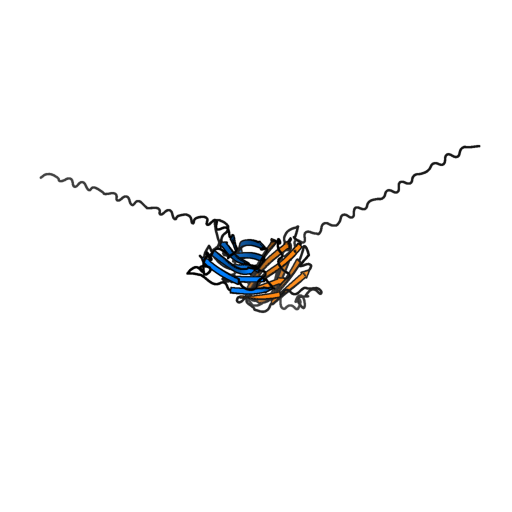42 ? -7.777 30.734 9.039 1 34.72 42 ASP B CA 1
ATOM 1540 C C . ASP B 1 42 ? -7.738 29.266 8.625 1 34.72 42 ASP B C 1
ATOM 1542 O O . ASP B 1 42 ? -6.844 28.531 9.031 1 34.72 42 ASP B O 1
ATOM 1546 N N . PHE B 1 43 ? -8.672 28.547 9.234 1 34.06 43 PHE B N 1
ATOM 1547 C CA . PHE B 1 43 ? -8.812 27.328 8.43 1 34.06 43 PHE B CA 1
ATOM 1548 C C . PHE B 1 43 ? -8.18 27.516 7.059 1 34.06 43 PHE B C 1
ATOM 1550 O O . PHE B 1 43 ? -8.43 28.531 6.391 1 34.06 43 PHE B O 1
ATOM 1557 N N . LEU B 1 44 ? -7.016 27.422 6.836 1 37.34 44 LEU B N 1
ATOM 1558 C CA . LEU B 1 44 ? -7.25 27.453 5.398 1 37.34 44 LEU B CA 1
ATOM 1559 C C . LEU B 1 44 ? -8.727 27.219 5.086 1 37.34 44 LEU B C 1
ATOM 1561 O O . LEU B 1 44 ? -9.406 26.469 5.801 1 37.34 44 LEU B O 1
ATOM 1565 N N . PRO B 1 45 ? -9.758 28.219 4.805 1 34.09 45 PRO B N 1
ATOM 1566 C CA . PRO B 1 45 ? -11.117 27.828 4.445 1 34.09 45 PRO B CA 1
ATOM 1567 C C . PRO B 1 45 ? -11.344 26.328 4.562 1 34.09 45 PRO B C 1
ATOM 1569 O O . PRO B 1 45 ? -10.383 25.547 4.645 1 34.09 45 PRO B O 1
ATOM 1572 N N . ARG B 1 46 ? -12.594 25.594 4.211 1 36.34 46 ARG B N 1
ATOM 1573 C CA . ARG B 1 46 ? -12.969 24.609 3.195 1 36.34 46 ARG B CA 1
ATOM 1574 C C . ARG B 1 46 ? -11.742 24.094 2.441 1 36.34 46 ARG B C 1
ATOM 1576 O O . ARG B 1 46 ? -11.031 24.875 1.806 1 36.34 46 ARG B O 1
ATOM 1583 N N . THR B 1 47 ? -10.773 23.219 3.234 1 44.34 47 THR B N 1
ATOM 1584 C CA . THR B 1 47 ? -9.797 22.578 2.359 1 44.34 47 THR B CA 1
ATOM 1585 C C . THR B 1 47 ? -10.039 22.969 0.904 1 44.34 47 THR B C 1
ATOM 1587 O O . THR B 1 47 ? -11.086 22.641 0.333 1 44.34 47 THR B O 1
ATOM 1590 N N . VAL B 1 48 ? -9.688 24.172 0.724 1 46.06 48 VAL B N 1
ATOM 1591 C CA . VAL B 1 48 ? -9.844 24.594 -0.665 1 46.06 48 VAL B CA 1
ATOM 1592 C C . VAL B 1 48 ? -9.531 23.422 -1.598 1 46.06 48 VAL B C 1
ATOM 1594 O O . VAL B 1 48 ? -8.375 23 -1.713 1 46.06 48 VAL B O 1
ATOM 1597 N N . ILE B 1 49 ? -10.305 22.547 -1.226 1 53.88 49 ILE B N 1
ATOM 1598 C CA . ILE B 1 49 ? -10.242 21.703 -2.412 1 53.88 49 ILE B CA 1
ATOM 1599 C C . ILE B 1 49 ? -10.055 22.562 -3.656 1 53.88 49 ILE B C 1
ATOM 1601 O O . ILE B 1 49 ? -10.859 23.453 -3.922 1 53.88 49 ILE B O 1
ATOM 1605 N N . PRO B 1 50 ? -8.766 22.578 -3.893 1 57.59 50 PRO B N 1
ATOM 1606 C CA . PRO B 1 50 ? -8.594 23.328 -5.145 1 57.59 50 PRO B CA 1
ATOM 1607 C C . PRO B 1 50 ? -9.836 23.297 -6.027 1 57.59 50 PRO B C 1
ATOM 1609 O O . PRO B 1 50 ? -10.656 22.375 -5.914 1 57.59 50 PRO B O 1
ATOM 1612 N N . THR B 1 51 ? -10.039 24.359 -6.453 1 68.56 51 THR B N 1
ATOM 1613 C CA . THR B 1 51 ? -11.148 24.469 -7.395 1 68.56 51 THR B CA 1
ATOM 1614 C C . THR B 1 51 ? -11.188 23.266 -8.336 1 68.56 51 THR B C 1
ATOM 1616 O O . THR B 1 51 ? -12.266 22.812 -8.711 1 68.56 51 THR B O 1
ATOM 1619 N N . THR B 1 52 ? -9.984 22.797 -8.539 1 84.38 52 THR B N 1
ATOM 1620 C CA . THR B 1 52 ? -9.922 21.594 -9.359 1 84.38 52 THR B CA 1
ATOM 1621 C C . THR B 1 52 ? -9.219 20.469 -8.617 1 84.38 52 THR B C 1
ATOM 1623 O O . THR B 1 52 ? -8.094 20.641 -8.133 1 84.38 52 THR B O 1
ATOM 1626 N N . TYR B 1 53 ? -10 19.547 -8.234 1 91.06 53 TYR B N 1
ATOM 1627 C CA . TYR B 1 53 ? -9.414 18.406 -7.551 1 91.06 53 TYR B CA 1
ATOM 1628 C C . TYR B 1 53 ? -10.047 17.094 -8.023 1 91.06 53 TYR B C 1
ATOM 1630 O O . TYR B 1 53 ? -11.117 17.109 -8.641 1 91.06 53 TYR B O 1
ATOM 1638 N N . ILE B 1 54 ? -9.258 16.031 -7.934 1 94.88 54 ILE B N 1
ATOM 1639 C CA . ILE B 1 54 ? -9.781 14.68 -8.055 1 94.88 54 ILE B CA 1
ATOM 1640 C C . ILE B 1 54 ? -9.789 14.008 -6.684 1 94.88 54 ILE B C 1
ATOM 1642 O O . ILE B 1 54 ? -8.742 13.836 -6.062 1 94.88 54 ILE B O 1
ATOM 1646 N N . GLU B 1 55 ? -11.016 13.672 -6.191 1 94.81 55 GLU B N 1
ATOM 1647 C CA . GLU B 1 55 ? -11.086 12.938 -4.926 1 94.81 55 GLU B CA 1
ATOM 1648 C C . GLU B 1 55 ? -10.625 11.492 -5.094 1 94.81 55 GLU B C 1
ATOM 1650 O O . GLU B 1 55 ? -11.055 10.805 -6.02 1 94.81 55 GLU B O 1
ATOM 1655 N N . MET B 1 56 ? -9.781 11.078 -4.176 1 97.25 56 MET B N 1
ATOM 1656 C CA . MET B 1 56 ? -9.273 9.711 -4.23 1 97.25 56 MET B CA 1
ATOM 1657 C C . MET B 1 56 ? -10.258 8.742 -3.58 1 97.25 56 MET B C 1
ATOM 1659 O O . MET B 1 56 ? -10.977 9.109 -2.65 1 97.25 56 MET B O 1
ATOM 1663 N N . LYS B 1 57 ? -10.234 7.504 -4.082 1 97.38 57 LYS B N 1
ATOM 1664 C CA . LYS B 1 57 ? -11.078 6.465 -3.498 1 97.38 57 LYS B CA 1
ATOM 1665 C C . LYS B 1 57 ? -10.547 6.031 -2.135 1 97.38 57 LYS B C 1
ATOM 1667 O O . LYS B 1 57 ? -9.383 5.664 -2.002 1 97.38 57 LYS B O 1
ATOM 1672 N N . ARG B 1 58 ? -11.43 6.047 -1.218 1 97.44 58 ARG B N 1
ATOM 1673 C CA . ARG B 1 58 ? -11.07 5.648 0.141 1 97.44 58 ARG B CA 1
ATOM 1674 C C . ARG B 1 58 ? -11.578 4.246 0.452 1 97.44 58 ARG B C 1
ATOM 1676 O O . ARG B 1 58 ? -12.75 3.934 0.21 1 97.44 58 ARG B O 1
ATOM 1683 N N . THR B 1 59 ? -10.672 3.428 1.043 1 96.81 59 THR B N 1
ATOM 1684 C CA . THR B 1 59 ? -11.047 2.088 1.486 1 96.81 59 THR B CA 1
ATOM 1685 C C . THR B 1 59 ? -10.508 1.814 2.889 1 96.81 59 THR B C 1
ATOM 1687 O O . THR B 1 59 ? -9.312 1.984 3.148 1 96.81 59 THR B O 1
ATOM 1690 N N . LYS B 1 60 ? -11.344 1.406 3.752 1 95.44 60 LYS B N 1
ATOM 1691 C CA . LYS B 1 60 ? -10.906 1 5.086 1 95.44 60 LYS B CA 1
ATOM 1692 C C . LYS B 1 60 ? -10.266 -0.383 5.055 1 95.44 60 LYS B C 1
ATOM 1694 O O . LYS B 1 60 ? -10.883 -1.353 4.613 1 95.44 60 LYS B O 1
ATOM 1699 N N . LEU B 1 61 ? -9.047 -0.458 5.527 1 94.06 61 LEU B N 1
ATOM 1700 C CA . LEU B 1 61 ? -8.336 -1.731 5.551 1 94.06 61 LEU B CA 1
ATOM 1701 C C . LEU B 1 61 ? -8.477 -2.408 6.91 1 94.06 61 LEU B C 1
ATOM 1703 O O . LEU B 1 61 ? -8.867 -3.578 6.988 1 94.06 61 LEU B O 1
ATOM 1707 N N . LEU B 1 62 ? -8.047 -1.77 7.934 1 90.56 62 LEU B N 1
ATOM 1708 C CA . LEU B 1 62 ? -8.164 -2.129 9.344 1 90.56 62 LEU B CA 1
ATOM 1709 C C . LEU B 1 62 ? -8.578 -0.922 10.18 1 90.56 62 LEU B C 1
ATOM 1711 O O . LEU B 1 62 ? -8.734 0.181 9.648 1 90.56 62 LEU B O 1
ATOM 1715 N N . ARG B 1 63 ? -8.812 -1.216 11.43 1 87.12 63 ARG B N 1
ATOM 1716 C CA . ARG B 1 63 ? -9.133 -0.081 12.297 1 87.12 63 ARG B C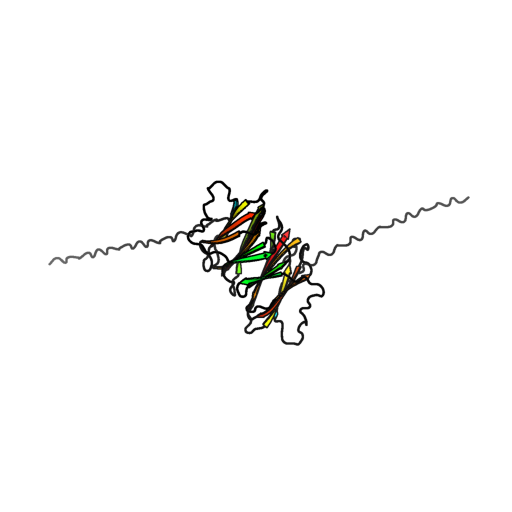A 1
ATOM 1717 C C . ARG B 1 63 ? -8.031 0.976 12.234 1 87.12 63 ARG B C 1
ATOM 1719 O O . ARG B 1 63 ? -6.855 0.666 12.43 1 87.12 63 ARG B O 1
ATOM 1726 N N . GLY B 1 64 ? -8.445 2.166 11.844 1 92.44 64 GLY B N 1
ATOM 1727 C CA . GLY B 1 64 ? -7.52 3.287 11.836 1 92.44 64 GLY B CA 1
ATOM 1728 C C . GLY B 1 64 ? -6.625 3.311 10.609 1 92.44 64 GLY B C 1
ATOM 1729 O O . GLY B 1 64 ? -5.703 4.129 10.523 1 92.44 64 GLY B O 1
ATOM 1730 N N . GLN B 1 65 ? -6.887 2.354 9.711 1 94 65 GLN B N 1
ATOM 1731 C CA . GLN B 1 65 ? -6.051 2.291 8.523 1 94 65 GLN B CA 1
ATOM 1732 C C . GLN B 1 65 ? -6.891 2.402 7.254 1 94 65 GLN B C 1
ATOM 1734 O O . GLN B 1 65 ? -7.836 1.635 7.059 1 94 65 GLN B O 1
ATOM 1739 N N . TYR B 1 66 ? -6.461 3.26 6.387 1 96.62 66 TYR B N 1
ATOM 1740 C CA . TYR B 1 66 ? -7.207 3.547 5.164 1 96.62 66 TYR B CA 1
ATOM 1741 C C . TYR B 1 66 ? -6.277 3.6 3.957 1 96.62 66 TYR B C 1
ATOM 1743 O O . TYR B 1 66 ? -5.133 4.047 4.066 1 96.62 66 TYR B O 1
ATOM 1751 N N . SER B 1 67 ? -6.785 3.127 2.869 1 96.75 67 SER B N 1
ATOM 1752 C CA . SER B 1 67 ? -6.121 3.291 1.582 1 96.75 67 SER B CA 1
ATOM 1753 C C . SER B 1 67 ? -6.852 4.305 0.708 1 96.75 67 SER B C 1
ATOM 1755 O O . SER B 1 67 ? -8.07 4.219 0.529 1 96.75 67 SER B O 1
ATOM 1757 N N . TYR B 1 68 ? -6.109 5.27 0.249 1 97.56 68 TYR B N 1
ATOM 1758 C CA . TYR B 1 68 ? -6.586 6.195 -0.773 1 97.56 68 TYR B CA 1
ATOM 1759 C C . TYR B 1 68 ? -5.918 5.918 -2.113 1 97.56 68 TYR B C 1
ATOM 1761 O O . TYR B 1 68 ? -4.691 5.992 -2.23 1 97.56 68 TYR B O 1
ATOM 1769 N N . THR B 1 69 ? -6.762 5.676 -3.117 1 98 69 THR B N 1
ATOM 1770 C CA . THR B 1 69 ? -6.16 5.246 -4.375 1 98 69 THR B CA 1
ATOM 1771 C C . THR B 1 69 ? -6.648 6.117 -5.531 1 98 69 THR B C 1
ATOM 1773 O O . THR B 1 69 ? -7.738 6.688 -5.465 1 98 69 THR B O 1
ATOM 1776 N N . LEU B 1 70 ? -5.832 6.254 -6.5 1 97.5 70 LEU B N 1
ATOM 1777 C CA . LEU B 1 70 ? -6.164 6.832 -7.797 1 97.5 70 LEU B CA 1
ATOM 1778 C C . LEU B 1 70 ? -5.449 6.094 -8.922 1 97.5 70 LEU B C 1
ATOM 1780 O O . LEU B 1 70 ? -4.254 5.816 -8.828 1 97.5 70 LEU B O 1
ATOM 1784 N N . GLY B 1 71 ? -6.207 5.793 -9.977 1 96.31 71 GLY B N 1
ATOM 1785 C CA . GLY B 1 71 ? -5.637 5.078 -11.109 1 96.31 71 GLY B CA 1
ATOM 1786 C C . GLY B 1 71 ? -5.617 3.572 -10.914 1 96.31 71 GLY B C 1
ATOM 1787 O O . GLY B 1 71 ? -6.309 3.047 -10.039 1 96.31 71 GLY B O 1
ATOM 1788 N N . GLU B 1 72 ? -4.93 2.957 -11.891 1 90.31 72 GLU B N 1
ATOM 1789 C CA . GLU B 1 72 ? -4.754 1.508 -11.883 1 90.31 72 GLU B CA 1
ATOM 1790 C C . GLU B 1 72 ? -3.357 1.118 -12.352 1 90.31 72 GLU B C 1
ATOM 1792 O O . GLU B 1 72 ? -2.775 1.784 -13.211 1 90.31 72 GLU B O 1
ATOM 1797 N N . ARG B 1 73 ? -2.84 0.044 -11.734 1 89.06 73 ARG B N 1
ATOM 1798 C CA . ARG B 1 73 ? -1.567 -0.485 -12.211 1 89.06 73 ARG B CA 1
ATOM 1799 C C . ARG B 1 73 ? -1.706 -1.06 -13.617 1 89.06 73 ARG B C 1
ATOM 1801 O O . ARG B 1 73 ? -2.756 -1.6 -13.977 1 89.06 73 ARG B O 1
ATOM 1808 N N . ILE B 1 74 ? -0.699 -0.9 -14.352 1 87.44 74 ILE B N 1
ATOM 1809 C CA . ILE B 1 74 ? -0.662 -1.512 -15.68 1 87.44 74 ILE B CA 1
ATOM 1810 C C . ILE B 1 74 ? 0.55 -2.436 -15.781 1 87.44 74 ILE B C 1
ATOM 1812 O O . ILE B 1 74 ? 1.52 -2.287 -15.039 1 87.44 74 ILE B O 1
ATOM 1816 N N . THR B 1 75 ? 0.393 -3.354 -16.703 1 82.38 75 THR B N 1
ATOM 1817 C CA . THR B 1 75 ? 1.512 -4.266 -16.938 1 82.38 75 THR B CA 1
ATOM 1818 C C . THR B 1 75 ? 2.781 -3.488 -17.266 1 82.38 75 THR B C 1
ATOM 1820 O O . THR B 1 75 ? 2.768 -2.605 -18.125 1 82.38 75 THR B O 1
ATOM 1823 N N . GLY B 1 76 ? 3.834 -3.82 -16.547 1 85.75 76 GLY B N 1
ATOM 1824 C CA . GLY B 1 76 ? 5.121 -3.223 -16.859 1 85.75 76 GLY B CA 1
ATOM 1825 C C . GLY B 1 76 ? 5.41 -1.969 -16.062 1 85.75 76 GLY B C 1
ATOM 1826 O O . GLY B 1 76 ? 6.531 -1.457 -16.078 1 85.75 76 GLY B O 1
ATOM 1827 N N . ASP B 1 77 ? 4.363 -1.419 -15.398 1 91.88 77 ASP B N 1
ATOM 1828 C CA . ASP B 1 77 ? 4.699 -0.279 -14.547 1 91.88 77 ASP B CA 1
ATOM 1829 C C . ASP B 1 77 ? 5.512 -0.72 -13.336 1 91.88 77 ASP B C 1
ATOM 1831 O O . ASP B 1 77 ? 5.715 -1.916 -13.117 1 91.88 77 ASP B O 1
ATOM 1835 N N . GLN B 1 78 ? 6.074 0.34 -12.703 1 90.12 78 GLN B N 1
ATOM 1836 C CA . GLN B 1 78 ? 6.957 0.057 -11.578 1 90.12 78 GLN B CA 1
ATOM 1837 C C . GLN B 1 78 ? 6.773 1.08 -10.461 1 90.12 78 GLN B C 1
ATOM 1839 O O . GLN B 1 78 ? 6.258 2.176 -10.695 1 90.12 78 GLN B O 1
ATOM 1844 N N . LEU B 1 79 ? 7.176 0.638 -9.266 1 90.5 79 LEU B N 1
ATOM 1845 C CA . LEU B 1 79 ? 7.211 1.593 -8.164 1 90.5 79 LEU B CA 1
ATOM 1846 C C . LEU B 1 79 ? 8.188 2.727 -8.461 1 90.5 79 LEU B C 1
ATOM 1848 O O . LEU B 1 79 ? 9.398 2.502 -8.562 1 90.5 79 LEU B O 1
ATOM 1852 N N . ALA B 1 80 ? 7.648 3.895 -8.633 1 93.56 80 ALA B N 1
ATOM 1853 C CA . ALA B 1 80 ? 8.438 5.059 -9.031 1 93.56 80 ALA B CA 1
ATOM 1854 C C . ALA B 1 80 ? 8.938 5.828 -7.812 1 93.56 80 ALA B C 1
ATOM 1856 O O . ALA B 1 80 ? 9.992 6.465 -7.859 1 93.56 80 ALA B O 1
ATOM 1857 N N . ASP B 1 81 ? 8.156 5.852 -6.816 1 92.25 81 ASP B N 1
ATOM 1858 C CA . ASP B 1 81 ? 8.469 6.625 -5.617 1 92.25 81 ASP B CA 1
ATOM 1859 C C . ASP B 1 81 ? 7.719 6.09 -4.402 1 92.25 81 ASP B C 1
ATOM 1861 O O . ASP B 1 81 ? 6.633 5.52 -4.539 1 92.25 81 ASP B O 1
ATOM 1865 N N . GLN B 1 82 ? 8.367 6.191 -3.285 1 89.88 82 GLN B N 1
ATOM 1866 C CA . GLN B 1 82 ? 7.773 5.844 -1.997 1 89.88 82 GLN B CA 1
ATOM 1867 C C . GLN B 1 82 ? 8.07 6.914 -0.949 1 89.88 82 GLN B C 1
ATOM 1869 O O . GLN B 1 82 ? 9.219 7.32 -0.777 1 89.88 82 GLN B O 1
ATOM 1874 N N . GLN B 1 83 ? 7.004 7.336 -0.298 1 90.44 83 GLN B N 1
ATOM 1875 C CA . GLN B 1 83 ? 7.137 8.43 0.661 1 90.44 83 GLN B CA 1
ATOM 1876 C C . GLN B 1 83 ? 6.402 8.109 1.961 1 90.44 83 GLN B C 1
ATOM 1878 O O . GLN B 1 83 ? 5.297 7.57 1.938 1 90.44 83 GLN B O 1
ATOM 1883 N N . GLU B 1 84 ? 7.094 8.453 3.062 1 90.5 84 GLU B N 1
ATOM 1884 C CA . GLU B 1 84 ? 6.453 8.234 4.355 1 90.5 84 GLU B CA 1
ATOM 1885 C C . GLU B 1 84 ? 6.664 9.43 5.281 1 90.5 84 GLU B C 1
ATOM 1887 O O . GLU B 1 84 ? 7.691 10.109 5.199 1 90.5 84 GLU B O 1
ATOM 1892 N N . ASP B 1 85 ? 5.656 9.711 6.07 1 90.5 85 ASP B N 1
ATOM 1893 C CA . ASP B 1 85 ? 5.742 10.688 7.152 1 90.5 85 ASP B CA 1
ATOM 1894 C C . ASP B 1 85 ? 4.723 10.383 8.25 1 90.5 85 ASP B C 1
ATOM 1896 O O . ASP B 1 85 ? 3.752 9.656 8.016 1 90.5 85 ASP B O 1
ATOM 1900 N N . SER B 1 86 ? 5.047 10.852 9.484 1 90.62 86 SER B N 1
ATOM 1901 C CA . SER B 1 86 ? 4.129 10.625 10.594 1 90.62 86 SER B CA 1
ATOM 1902 C C . SER B 1 86 ? 4.27 11.711 11.656 1 90.62 86 SER B C 1
ATOM 1904 O O . SER B 1 86 ? 5.293 12.398 11.719 1 90.62 86 SER B O 1
ATOM 1906 N N . ASP B 1 87 ? 3.164 11.875 12.352 1 90.25 87 ASP B N 1
ATOM 1907 C CA . ASP B 1 87 ? 3.172 12.797 13.484 1 90.25 87 ASP B CA 1
ATOM 1908 C C . ASP B 1 87 ? 2.16 12.367 14.547 1 90.25 87 ASP B C 1
ATOM 1910 O O . ASP B 1 87 ? 1.153 11.727 14.234 1 90.25 87 ASP B O 1
ATOM 1914 N N . ASP B 1 88 ? 2.424 12.711 15.758 1 91.56 88 ASP B N 1
ATOM 1915 C CA . ASP B 1 88 ? 1.527 12.5 16.891 1 91.56 88 ASP B CA 1
ATOM 1916 C C . ASP B 1 88 ? 1.134 13.82 17.531 1 91.56 88 ASP B C 1
ATOM 1918 O O . ASP B 1 88 ? 1.906 14.781 17.516 1 91.56 88 ASP B O 1
ATOM 1922 N N . PHE B 1 89 ? -0.073 13.773 18.047 1 91.12 89 PHE B N 1
ATOM 1923 C CA . PHE B 1 89 ? -0.617 14.977 18.672 1 91.12 89 PHE B CA 1
ATOM 1924 C C . PHE B 1 89 ? -1.132 14.68 20.078 1 91.12 89 PHE B C 1
ATOM 1926 O O . PHE B 1 89 ? -1.72 13.617 20.312 1 91.12 89 PHE B O 1
ATOM 1933 N N . PRO B 1 90 ? -0.916 15.539 21.047 1 92.56 90 PRO B N 1
ATOM 1934 C CA . PRO B 1 90 ? -1.348 15.289 22.422 1 92.56 90 PRO B CA 1
ATOM 1935 C C . PRO B 1 90 ? -2.867 15.289 22.578 1 92.56 90 PRO B C 1
ATOM 1937 O O . PRO B 1 90 ? -3.395 14.742 23.547 1 92.56 90 PRO B O 1
ATOM 1940 N N . ALA B 1 91 ? -3.656 15.984 21.625 1 93.62 91 ALA B N 1
ATOM 1941 C CA . ALA B 1 91 ? -5.117 16 21.578 1 93.62 91 ALA B CA 1
ATOM 1942 C C . ALA B 1 91 ? -5.625 15.891 20.141 1 93.62 91 ALA B C 1
ATOM 1944 O O . ALA B 1 91 ? -4.867 16.109 19.203 1 93.62 91 ALA B O 1
ATOM 1945 N N . ALA B 1 92 ? -6.91 15.523 20.125 1 93.75 92 ALA B N 1
ATOM 1946 C CA . ALA B 1 92 ? -7.516 15.383 18.797 1 93.75 92 ALA B CA 1
ATOM 1947 C C . ALA B 1 92 ? -7.43 16.688 18.016 1 93.75 92 ALA B C 1
ATOM 1949 O O . ALA B 1 92 ? -7.785 17.75 18.531 1 93.75 92 ALA B O 1
ATOM 1950 N N . ARG B 1 93 ? -6.852 16.578 16.734 1 91.5 93 ARG B N 1
ATOM 1951 C CA . ARG B 1 93 ? -6.676 17.734 15.859 1 91.5 93 ARG B CA 1
ATOM 1952 C C . ARG B 1 93 ? -7.078 17.406 14.422 1 91.5 93 ARG B C 1
ATOM 1954 O O . ARG B 1 93 ? -7.055 16.234 14.023 1 91.5 93 ARG B O 1
ATOM 1961 N N . ASP B 1 94 ? -7.512 18.438 13.727 1 91.5 94 ASP B N 1
ATOM 1962 C CA . ASP B 1 94 ? -7.629 18.312 12.273 1 91.5 94 ASP B CA 1
ATOM 1963 C C . ASP B 1 94 ? -6.266 18.469 11.602 1 91.5 94 ASP B C 1
ATOM 1965 O O . ASP B 1 94 ? -5.559 19.453 11.836 1 91.5 94 ASP B O 1
ATOM 1969 N N . VAL B 1 95 ? -5.918 17.516 10.812 1 92.5 95 VAL B N 1
ATOM 1970 C CA . VAL B 1 95 ? -4.586 17.422 10.219 1 92.5 95 VAL B CA 1
ATOM 1971 C C . VAL B 1 95 ? -4.691 17.453 8.695 1 92.5 95 VAL B C 1
ATOM 1973 O O . VAL B 1 95 ? -5.574 16.828 8.117 1 92.5 95 VAL B O 1
ATOM 1976 N N . GLU B 1 96 ? -3.809 18.25 8.039 1 91.81 96 GLU B N 1
ATOM 1977 C CA . GLU B 1 96 ? -3.584 18.234 6.598 1 91.81 96 GLU B CA 1
ATOM 1978 C C . GLU B 1 96 ? -2.16 17.797 6.266 1 91.81 96 GLU B C 1
ATOM 1980 O O . GLU B 1 96 ? -1.199 18.297 6.855 1 91.81 96 GLU B O 1
ATOM 1985 N N . ALA B 1 97 ? -2.119 16.906 5.391 1 93.62 97 ALA B N 1
ATOM 1986 C CA . ALA B 1 97 ? -0.813 16.484 4.887 1 93.62 97 ALA B CA 1
ATOM 1987 C C . ALA B 1 97 ? -0.716 16.688 3.379 1 93.62 97 ALA B C 1
ATOM 1989 O O . ALA B 1 97 ? -1.656 16.391 2.643 1 93.62 97 ALA B O 1
ATOM 1990 N N . THR B 1 98 ? 0.428 17.234 2.984 1 93.38 98 THR B N 1
ATOM 1991 C CA . THR B 1 98 ? 0.701 17.375 1.561 1 93.38 98 THR B CA 1
ATOM 1992 C C . THR B 1 98 ? 1.804 16.422 1.117 1 93.38 98 THR B C 1
ATOM 1994 O O . THR B 1 98 ? 2.811 16.266 1.811 1 93.38 98 THR B O 1
ATOM 1997 N N . ILE B 1 99 ? 1.544 15.75 0.02 1 94.19 99 ILE B N 1
ATOM 1998 C CA . ILE B 1 99 ? 2.48 14.812 -0.584 1 94.19 99 ILE B CA 1
ATOM 1999 C C . ILE B 1 99 ? 2.711 15.18 -2.049 1 94.19 99 ILE B C 1
ATOM 2001 O O . ILE B 1 99 ? 1.758 15.398 -2.799 1 94.19 99 ILE B O 1
ATOM 2005 N N . SER B 1 100 ? 3.963 15.234 -2.402 1 94.12 100 SER B N 1
ATOM 2006 C CA . SER B 1 100 ? 4.262 15.602 -3.783 1 94.12 100 SER B CA 1
ATOM 2007 C C . SER B 1 100 ? 5.125 14.539 -4.461 1 94.12 100 SER B C 1
ATOM 2009 O O . SER B 1 100 ? 6.059 14.008 -3.855 1 94.12 100 SER B O 1
ATOM 2011 N N . TYR B 1 101 ? 4.754 14.281 -5.664 1 95.94 101 TYR B N 1
ATOM 2012 C CA . TYR B 1 101 ? 5.52 13.414 -6.551 1 95.94 101 TYR B CA 1
ATOM 2013 C C . TYR B 1 101 ? 6.031 14.18 -7.762 1 95.94 101 TYR B C 1
ATOM 2015 O O . TYR B 1 101 ? 5.281 14.938 -8.391 1 95.94 101 TYR B O 1
ATOM 2023 N N . PRO B 1 102 ? 7.184 14.008 -8.273 1 95.06 102 PRO B N 1
ATOM 2024 C CA . PRO B 1 102 ? 8.188 13.172 -7.598 1 95.06 102 PRO B CA 1
ATOM 2025 C C . PRO B 1 102 ? 8.945 13.93 -6.508 1 95.06 102 PRO B C 1
ATOM 2027 O O . PRO B 1 102 ? 8.852 15.156 -6.426 1 95.06 102 PRO B O 1
ATOM 2030 N N . THR B 1 103 ? 9.555 13.047 -5.574 1 86.12 103 THR B N 1
ATOM 2031 C CA . THR B 1 103 ? 10.422 13.688 -4.59 1 86.12 103 THR B CA 1
ATOM 2032 C C . THR B 1 103 ? 11.742 14.117 -5.227 1 86.12 103 THR B C 1
ATOM 2034 O O . THR B 1 103 ? 12.406 15.031 -4.738 1 86.12 103 THR B O 1
ATOM 2037 N N . SER B 1 104 ? 12.125 13.375 -6.203 1 77.12 104 SER B N 1
ATOM 2038 C CA . SER B 1 104 ? 13.352 13.711 -6.922 1 77.12 104 SER B CA 1
ATOM 2039 C C . SER B 1 104 ? 13.047 14.375 -8.258 1 77.12 104 SER B C 1
ATOM 2041 O O . SER B 1 104 ? 11.875 14.57 -8.609 1 77.12 104 SER B O 1
ATOM 2043 N N . SER B 1 105 ? 14.102 14.758 -9.117 1 68.81 105 SER B N 1
ATOM 2044 C CA . SER B 1 105 ? 14.062 15.609 -10.297 1 68.81 105 SER B CA 1
ATOM 2045 C C . SER B 1 105 ? 13.219 14.992 -11.406 1 68.81 105 SER B C 1
ATOM 2047 O O . SER B 1 105 ? 12.406 15.68 -12.031 1 68.81 105 SER B O 1
ATOM 2049 N N . THR B 1 106 ? 13.336 13.703 -11.75 1 82.62 106 THR B N 1
ATOM 2050 C CA . THR B 1 106 ? 12.602 13.172 -12.891 1 82.62 106 THR B CA 1
ATOM 2051 C C . THR B 1 106 ? 11.633 12.086 -12.453 1 82.62 106 THR B C 1
ATOM 2053 O O . THR B 1 106 ? 12.008 11.156 -11.734 1 82.62 106 THR B O 1
ATOM 2056 N N . GLY B 1 107 ? 10.297 12.398 -12.773 1 88.56 107 GLY B N 1
ATOM 2057 C CA . GLY B 1 107 ? 9.266 11.43 -12.438 1 88.56 107 GLY B CA 1
ATOM 2058 C C . GLY B 1 107 ? 8.805 10.609 -13.625 1 88.56 107 GLY B C 1
ATOM 2059 O O . GLY B 1 107 ? 8.961 11.031 -14.773 1 88.56 107 GLY B O 1
ATOM 2060 N N . LEU B 1 108 ? 8.336 9.383 -13.383 1 95.69 108 LEU B N 1
ATOM 2061 C CA . LEU B 1 108 ? 7.648 8.562 -14.367 1 95.69 108 LEU B CA 1
ATOM 2062 C C . LEU B 1 108 ? 6.215 9.047 -14.57 1 95.69 108 LEU B C 1
ATOM 2064 O O . LEU B 1 108 ? 5.66 9.727 -13.711 1 95.69 108 LEU B O 1
ATOM 2068 N N . THR B 1 109 ? 5.723 8.789 -15.766 1 97.69 109 THR B N 1
ATOM 2069 C CA . THR B 1 109 ? 4.293 9.008 -15.977 1 97.69 109 THR B CA 1
ATOM 2070 C C . THR B 1 109 ? 3.471 8.102 -15.062 1 97.69 109 THR B C 1
ATOM 2072 O O . THR B 1 109 ? 3.572 6.879 -15.133 1 97.69 109 THR B O 1
ATOM 2075 N N . LEU B 1 110 ? 2.625 8.688 -14.281 1 98.06 110 LEU B N 1
ATOM 2076 C CA . LEU B 1 110 ? 1.961 7.961 -13.203 1 98.06 110 LEU B CA 1
ATOM 2077 C C . LEU B 1 110 ? 0.822 7.102 -13.742 1 98.06 110 LEU B C 1
ATOM 2079 O O . LEU B 1 110 ? 0.058 7.551 -14.602 1 98.06 110 LEU B O 1
ATOM 2083 N N . THR B 1 111 ? 0.685 5.863 -13.242 1 96.75 111 THR B N 1
ATOM 2084 C CA . THR B 1 111 ? -0.418 4.965 -13.57 1 96.75 111 THR B CA 1
ATOM 2085 C C . THR B 1 111 ? -1.311 4.742 -12.352 1 96.75 111 THR B C 1
ATOM 2087 O O . THR B 1 111 ? -2.529 4.605 -12.484 1 96.75 111 THR B O 1
ATOM 2090 N N . TYR B 1 112 ? -0.66 4.727 -11.18 1 95.88 112 TYR B N 1
ATOM 2091 C CA . TYR B 1 112 ? -1.382 4.359 -9.969 1 95.88 112 TYR B CA 1
ATOM 2092 C C . TYR B 1 112 ? -0.774 5.035 -8.742 1 95.88 112 TYR B C 1
ATOM 2094 O O . TYR B 1 112 ? 0.449 5.109 -8.609 1 95.88 112 TYR B O 1
ATOM 2102 N N . ILE B 1 113 ? -1.605 5.496 -7.875 1 97.69 113 ILE B N 1
ATOM 2103 C CA . ILE B 1 113 ? -1.213 6.09 -6.602 1 97.69 113 ILE B CA 1
ATOM 2104 C C . ILE B 1 113 ? -1.961 5.406 -5.461 1 97.69 113 ILE B C 1
ATOM 2106 O O . ILE B 1 113 ? -3.18 5.227 -5.527 1 97.69 113 ILE B O 1
ATOM 2110 N N . ASN B 1 114 ? -1.25 4.977 -4.457 1 97 114 ASN B N 1
ATOM 2111 C CA . ASN B 1 114 ? -1.825 4.445 -3.225 1 97 114 ASN B CA 1
ATOM 2112 C C . ASN B 1 114 ? -1.223 5.109 -1.991 1 97 114 ASN B C 1
ATOM 2114 O O . ASN B 1 114 ? -0.021 4.996 -1.744 1 97 114 ASN B O 1
ATOM 2118 N N . ILE B 1 115 ? -2.064 5.766 -1.236 1 97.06 115 ILE B N 1
ATOM 2119 C CA . ILE B 1 115 ? -1.645 6.367 0.025 1 97.06 115 ILE B CA 1
ATOM 2120 C C . ILE B 1 115 ? -2.254 5.594 1.192 1 97.06 115 ILE B C 1
ATOM 2122 O O . ILE B 1 115 ? -3.459 5.68 1.441 1 97.06 115 ILE B O 1
ATOM 2126 N N . LEU B 1 116 ? -1.417 4.879 1.89 1 95.75 116 LEU B N 1
ATOM 2127 C CA . LEU B 1 116 ? -1.837 4.25 3.137 1 95.75 116 LEU B CA 1
ATOM 2128 C C . LEU B 1 116 ? -1.786 5.242 4.293 1 95.75 116 LEU B C 1
ATOM 2130 O O . LEU B 1 116 ? -0.742 5.848 4.551 1 95.75 116 LEU B O 1
ATOM 2134 N N . VAL B 1 117 ? -2.93 5.406 4.91 1 96.19 117 VAL B N 1
ATOM 2135 C CA . VAL B 1 117 ? -3.012 6.363 6.008 1 96.19 117 VAL B CA 1
ATOM 2136 C C . VAL B 1 117 ? -3.408 5.641 7.297 1 96.19 117 VAL B C 1
ATOM 2138 O O . VAL B 1 117 ? -4.301 4.793 7.289 1 96.19 117 VAL B O 1
ATOM 2141 N N . GLU B 1 118 ? -2.715 6.043 8.305 1 94.44 118 GLU B N 1
ATOM 2142 C CA . GLU B 1 118 ? -3.096 5.68 9.664 1 94.44 118 GLU B CA 1
ATOM 2143 C C . GLU B 1 118 ? -3.551 6.906 10.453 1 94.44 118 GLU B C 1
ATOM 2145 O O . GLU B 1 118 ? -2.852 7.922 10.492 1 94.44 118 GLU B O 1
ATOM 2150 N N . GLN B 1 119 ? -4.691 6.77 10.992 1 95.19 119 GLN B N 1
ATOM 2151 C CA . GLN B 1 119 ? -5.215 7.836 11.836 1 95.19 119 GLN B CA 1
ATOM 2152 C C . GLN B 1 119 ? -6.059 7.27 12.977 1 95.19 119 GLN B C 1
ATOM 2154 O O . GLN B 1 119 ? -6.684 6.219 12.828 1 95.19 119 GLN B O 1
ATOM 2159 N N . SER B 1 120 ? -6.113 7.98 14.047 1 94.44 120 SER B N 1
ATOM 2160 C CA . SER B 1 120 ? -6.844 7.48 15.211 1 94.44 120 SER B CA 1
ATOM 2161 C C . SER B 1 120 ? -8.344 7.691 15.047 1 94.44 120 SER B C 1
ATOM 2163 O O . SER B 1 120 ? -9.141 7.074 15.758 1 94.44 120 SER B O 1
ATOM 2165 N N . SER B 1 121 ? -8.719 8.609 14.172 1 93.88 121 SER B N 1
ATOM 2166 C CA . SER B 1 121 ? -10.125 8.891 13.898 1 93.88 121 SER B CA 1
ATOM 2167 C C . SER B 1 121 ? -10.578 8.242 12.594 1 93.88 121 SER B C 1
ATOM 2169 O O . SER B 1 121 ? -9.781 7.613 11.891 1 93.88 121 SER B O 1
ATOM 2171 N N . GLU B 1 122 ? -11.852 8.352 12.289 1 94.62 122 GLU B N 1
ATOM 2172 C CA . GLU B 1 122 ? -12.383 7.707 11.094 1 94.62 122 GLU B CA 1
ATOM 2173 C C . GLU B 1 122 ? -12.555 8.703 9.953 1 94.62 122 GLU B C 1
ATOM 2175 O O . GLU B 1 122 ? -12.594 8.32 8.781 1 94.62 122 GLU B O 1
ATOM 2180 N N . ASP B 1 123 ? -12.625 9.898 10.266 1 93.38 123 ASP B N 1
ATOM 2181 C CA . ASP B 1 123 ? -12.984 10.914 9.281 1 93.38 123 ASP B CA 1
ATOM 2182 C C . ASP B 1 123 ? -11.742 11.406 8.531 1 93.38 123 ASP B C 1
ATOM 2184 O O . ASP B 1 123 ? -10.781 11.867 9.148 1 93.38 123 ASP B O 1
ATOM 2188 N N . GLY B 1 124 ? -11.812 11.32 7.266 1 94.69 124 GLY B N 1
ATOM 2189 C CA . GLY B 1 124 ? -10.719 11.773 6.422 1 94.69 124 GLY B CA 1
ATOM 2190 C C . GLY B 1 124 ? -11.016 11.656 4.938 1 94.69 124 GLY B C 1
ATOM 2191 O O . GLY B 1 124 ? -12.023 11.07 4.551 1 94.69 124 GLY B O 1
ATOM 2192 N N . LYS B 1 125 ? -10.188 12.32 4.125 1 94.81 125 LYS B N 1
ATOM 2193 C CA . LYS B 1 125 ? -10.25 12.352 2.668 1 94.81 125 LYS B CA 1
ATOM 2194 C C . LYS B 1 125 ? -8.867 12.609 2.064 1 94.81 125 LYS B C 1
ATOM 2196 O O . LYS B 1 125 ? -7.957 13.062 2.76 1 94.81 125 LYS B O 1
ATOM 2201 N N . ALA B 1 126 ? -8.789 12.289 0.814 1 95.69 126 ALA B N 1
ATOM 2202 C CA . ALA B 1 126 ? -7.586 12.656 0.069 1 95.69 126 ALA B CA 1
ATOM 2203 C C . ALA B 1 126 ? -7.941 13.125 -1.341 1 95.69 126 ALA B C 1
ATOM 2205 O O . ALA B 1 126 ? -8.891 12.625 -1.946 1 95.69 126 ALA B O 1
ATOM 2206 N N . TYR B 1 127 ? -7.113 14.062 -1.82 1 95.31 127 TYR B N 1
ATOM 2207 C CA . TYR B 1 127 ? -7.324 14.672 -3.129 1 95.31 127 TYR B CA 1
ATOM 2208 C C . TYR B 1 127 ? -6.012 14.797 -3.893 1 95.31 127 TYR B C 1
ATOM 2210 O O . TYR B 1 127 ? -4.98 15.141 -3.311 1 95.31 127 TYR B O 1
ATOM 2218 N N . VAL B 1 128 ? -6.152 14.508 -5.156 1 96.12 128 VAL B N 1
ATOM 2219 C CA . VAL B 1 128 ? -5.121 15.023 -6.047 1 96.12 128 VAL B CA 1
ATOM 2220 C C . VAL B 1 128 ? -5.473 16.453 -6.473 1 96.12 128 VAL B C 1
ATOM 2222 O O . VAL B 1 128 ? -6.504 16.672 -7.113 1 96.12 128 VAL B O 1
ATOM 2225 N N . THR B 1 129 ? -4.559 17.359 -6.148 1 94.06 129 THR B N 1
ATOM 2226 C CA . THR B 1 129 ? -4.898 18.766 -6.352 1 94.06 129 THR B CA 1
ATOM 2227 C C . THR B 1 129 ? -4.211 19.312 -7.598 1 94.06 129 THR B C 1
ATOM 2229 O O . THR B 1 129 ? -4.59 20.359 -8.109 1 94.06 129 THR B O 1
ATOM 2232 N N . GLN B 1 130 ? -3.162 18.719 -7.984 1 92.44 130 GLN B N 1
ATOM 2233 C CA . GLN B 1 130 ? -2.465 19.016 -9.234 1 92.44 130 GLN B CA 1
ATOM 2234 C C . GLN B 1 130 ? -1.877 17.75 -9.852 1 92.44 130 GLN B C 1
ATOM 2236 O O . GLN B 1 130 ? -1.392 16.875 -9.141 1 92.44 130 GLN B O 1
ATOM 2241 N N . GLY B 1 131 ? -1.891 17.656 -11.211 1 95.44 131 GLY B N 1
ATOM 2242 C CA . GLY B 1 131 ? -1.331 16.5 -11.891 1 95.44 131 GLY B CA 1
ATOM 2243 C C . GLY B 1 131 ? -2.139 15.234 -11.68 1 95.44 131 GLY B C 1
ATOM 2244 O O . GLY B 1 131 ? -3.369 15.258 -11.742 1 95.44 131 GLY B O 1
ATOM 2245 N N . GLY B 1 132 ? -1.369 14.07 -11.547 1 96.94 132 GLY B N 1
ATOM 2246 C CA . GLY B 1 132 ? -2.066 12.812 -11.336 1 96.94 132 GLY B CA 1
ATOM 2247 C C . GLY B 1 132 ? -1.795 11.789 -12.43 1 96.94 132 GLY B C 1
ATOM 2248 O O . GLY B 1 132 ? -0.692 11.742 -12.977 1 96.94 132 GLY B O 1
ATOM 2249 N N . ILE B 1 133 ? -2.736 10.945 -12.586 1 98.25 133 ILE B N 1
ATOM 2250 C CA . ILE B 1 133 ? -2.596 9.844 -13.531 1 98.25 133 ILE B CA 1
ATOM 2251 C C . ILE B 1 133 ? -2.34 10.391 -14.93 1 98.25 133 ILE B C 1
ATOM 2253 O O . ILE B 1 133 ? -2.936 11.391 -15.336 1 98.25 133 ILE B O 1
ATOM 2257 N N . ASN B 1 134 ? -1.413 9.75 -15.594 1 97.88 134 ASN B N 1
ATOM 2258 C CA . ASN B 1 134 ? -0.976 10.102 -16.938 1 97.88 134 ASN B CA 1
ATOM 2259 C C . ASN B 1 134 ? -0.127 11.367 -16.953 1 97.88 134 ASN B C 1
ATOM 2261 O O . ASN B 1 134 ? 0.088 11.969 -18 1 97.88 134 ASN B O 1
ATOM 2265 N N . GLN B 1 135 ? 0.291 11.828 -15.812 1 97 135 GLN B N 1
ATOM 2266 C CA . GLN B 1 135 ? 1.219 12.945 -15.664 1 97 135 GLN B CA 1
ATOM 2267 C C . GLN B 1 135 ? 2.479 12.516 -14.914 1 97 135 GLN B C 1
ATOM 2269 O O . GLN B 1 135 ? 2.508 11.445 -14.305 1 97 135 GLN B O 1
ATOM 2274 N N . LYS B 1 136 ? 3.49 13.406 -15.047 1 97.06 136 LYS B N 1
ATOM 2275 C CA . LYS B 1 136 ? 4.766 13.078 -14.414 1 97.06 136 LYS B CA 1
ATOM 2276 C C . LYS B 1 136 ? 4.871 13.711 -13.031 1 97.06 136 LYS B C 1
ATOM 2278 O O . LYS B 1 136 ? 5.934 13.68 -12.406 1 97.06 136 LYS B O 1
ATOM 2283 N N . PHE B 1 137 ? 3.77 14.305 -12.625 1 95.31 137 PHE B N 1
ATOM 2284 C CA . PHE B 1 137 ? 3.758 14.906 -11.297 1 95.31 137 PHE B CA 1
ATOM 2285 C C . PHE B 1 137 ? 2.373 14.805 -10.672 1 95.31 137 PHE B C 1
ATOM 2287 O O . PHE B 1 137 ? 1.381 14.602 -11.375 1 95.31 137 PHE B O 1
ATOM 2294 N N . ALA B 1 138 ? 2.357 14.859 -9.336 1 95.75 138 ALA B N 1
ATOM 2295 C CA . ALA B 1 138 ? 1.106 14.938 -8.586 1 95.75 138 ALA B CA 1
ATOM 2296 C C . ALA B 1 138 ? 1.307 15.641 -7.25 1 95.75 138 ALA B C 1
ATOM 2298 O O . ALA B 1 138 ? 2.316 15.43 -6.574 1 95.75 138 ALA B O 1
ATOM 2299 N N . ASP B 1 139 ? 0.348 16.453 -6.953 1 93.38 139 ASP B N 1
ATOM 2300 C CA . ASP B 1 139 ? 0.228 17 -5.605 1 93.38 139 ASP B CA 1
ATOM 2301 C C . ASP B 1 139 ? -1.012 16.469 -4.898 1 93.38 139 ASP B C 1
ATOM 2303 O O . ASP B 1 139 ? -2.119 16.531 -5.438 1 93.38 139 ASP B O 1
ATOM 2307 N N . ILE B 1 140 ? -0.767 15.922 -3.709 1 95.56 140 ILE B N 1
ATOM 2308 C CA . ILE B 1 140 ? -1.844 15.266 -2.973 1 95.56 140 ILE B CA 1
ATOM 2309 C C . ILE B 1 140 ? -2.061 15.977 -1.639 1 95.56 140 ILE B C 1
ATOM 2311 O O . ILE B 1 140 ? -1.097 16.328 -0.949 1 95.56 140 ILE B O 1
ATOM 2315 N N . LEU B 1 141 ? -3.299 16.203 -1.387 1 93.31 141 LEU B N 1
ATOM 2316 C CA . LEU B 1 141 ? -3.736 16.672 -0.078 1 93.31 141 LEU B CA 1
ATOM 2317 C C . LEU B 1 141 ? -4.488 15.578 0.673 1 93.31 141 LEU B C 1
ATOM 2319 O O . LEU B 1 141 ? -5.477 15.039 0.169 1 93.31 141 LEU B O 1
ATOM 2323 N N . VAL B 1 142 ? -3.994 15.258 1.862 1 95.44 142 VAL B N 1
ATOM 2324 C CA . VAL B 1 142 ? -4.688 14.32 2.74 1 95.44 142 VAL B CA 1
ATOM 2325 C C . VAL B 1 142 ? -5.234 15.055 3.959 1 95.44 142 VAL B C 1
ATOM 2327 O O .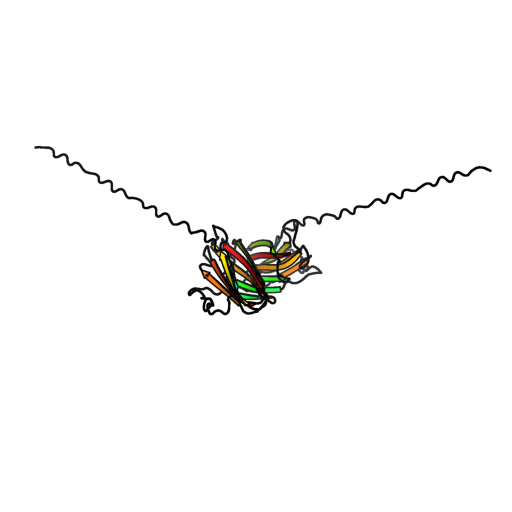 VAL B 1 142 ? -4.52 15.852 4.582 1 95.44 142 VAL B O 1
ATOM 2330 N N . ILE B 1 143 ? -6.504 14.75 4.199 1 93.81 143 ILE B N 1
ATOM 2331 C CA . ILE B 1 143 ? -7.176 15.336 5.355 1 93.81 143 ILE B CA 1
ATOM 2332 C C . ILE B 1 143 ? -7.57 14.234 6.336 1 93.81 143 ILE B C 1
ATOM 2334 O O . ILE B 1 143 ? -8.164 13.227 5.945 1 93.81 143 ILE B O 1
ATOM 2338 N N . ALA B 1 144 ? -7.184 14.414 7.57 1 94.31 144 ALA B N 1
ATOM 2339 C CA . ALA B 1 144 ? -7.625 13.57 8.68 1 94.31 144 ALA B CA 1
ATOM 2340 C C . ALA B 1 144 ? -8.164 14.422 9.828 1 94.31 144 ALA B C 1
ATOM 2342 O O . ALA B 1 144 ? -7.422 15.211 10.422 1 94.31 144 ALA B O 1
ATOM 2343 N N . ASN B 1 145 ? -9.406 14.195 10.18 1 92.12 145 ASN B N 1
ATOM 2344 C CA . ASN B 1 145 ? -10.031 15.07 11.164 1 92.12 145 ASN B CA 1
ATOM 2345 C C . ASN B 1 145 ? -10.039 14.43 12.555 1 92.12 145 ASN B C 1
ATOM 2347 O O . ASN B 1 145 ? -10.203 13.219 12.68 1 92.12 145 ASN B O 1
ATOM 2351 N N . ALA B 1 146 ? -9.859 15.273 13.484 1 93.12 146 ALA B N 1
ATOM 2352 C CA . ALA B 1 146 ? -9.992 14.898 14.891 1 93.12 146 ALA B CA 1
ATOM 2353 C C . ALA B 1 146 ? -9.117 13.695 15.227 1 93.12 146 ALA B C 1
ATOM 2355 O O . ALA B 1 146 ? -9.594 12.719 15.82 1 93.12 146 ALA B O 1
ATOM 2356 N N . THR B 1 147 ? -7.879 13.75 14.859 1 94.75 147 THR B N 1
ATOM 2357 C CA . THR B 1 147 ? -6.988 12.609 15.047 1 94.75 147 THR B CA 1
ATOM 2358 C C . THR B 1 147 ? -5.883 12.938 16.047 1 94.75 147 THR B C 1
ATOM 2360 O O . THR B 1 147 ? -5.422 14.086 16.109 1 94.75 147 THR B O 1
ATOM 2363 N N . THR B 1 148 ? -5.422 11.945 16.844 1 95.06 148 THR B N 1
ATOM 2364 C CA . THR B 1 148 ? -4.285 12.109 17.75 1 95.06 148 THR B CA 1
ATOM 2365 C C . THR B 1 148 ? -3.033 11.477 17.156 1 95.06 148 THR B C 1
ATOM 2367 O O . THR B 1 148 ? -1.947 11.578 17.734 1 95.06 148 THR B O 1
ATOM 2370 N N . HIS B 1 149 ? -3.191 10.797 16.109 1 93.5 149 HIS B N 1
ATOM 2371 C CA . HIS B 1 149 ? -2.1 10.172 15.367 1 93.5 149 HIS B CA 1
ATOM 2372 C C . HIS B 1 149 ? -2.35 10.219 13.867 1 93.5 149 HIS B C 1
ATOM 2374 O O . HIS B 1 149 ? -3.467 9.969 13.406 1 93.5 149 HIS B O 1
ATOM 2380 N N . TYR B 1 150 ? -1.294 10.641 13.148 1 93.62 150 TYR B N 1
ATOM 2381 C CA . TYR B 1 150 ? -1.347 10.594 11.688 1 93.62 150 TYR B CA 1
ATOM 2382 C C . TYR B 1 150 ? -0.055 10.031 11.109 1 93.62 150 TYR B C 1
ATOM 2384 O O . TYR B 1 150 ? 1.04 10.453 11.492 1 93.62 150 TYR B O 1
ATOM 2392 N N . ALA B 1 151 ? -0.188 9.07 10.203 1 93.69 151 ALA B N 1
ATOM 2393 C CA . ALA B 1 151 ? 0.928 8.578 9.406 1 93.69 151 ALA B CA 1
ATOM 2394 C C . ALA B 1 151 ? 0.477 8.242 7.984 1 93.69 151 ALA B C 1
ATOM 2396 O O . ALA B 1 151 ? -0.648 7.781 7.773 1 93.69 151 ALA B O 1
ATOM 2397 N N . HIS B 1 152 ? 1.344 8.492 7.027 1 94.94 152 HIS B N 1
ATOM 2398 C CA . HIS B 1 152 ? 1.046 8.039 5.672 1 94.94 152 HIS B CA 1
ATOM 2399 C C . HIS B 1 152 ? 2.258 7.371 5.035 1 94.94 152 HIS B C 1
ATOM 2401 O O . HIS B 1 152 ? 3.398 7.664 5.398 1 94.94 152 HIS B O 1
ATOM 2407 N N . SER B 1 153 ? 1.968 6.461 4.234 1 93.5 153 SER B N 1
ATOM 2408 C CA . SER B 1 153 ? 2.9 5.859 3.287 1 93.5 153 SER B CA 1
ATOM 2409 C C . SER B 1 153 ? 2.348 5.898 1.866 1 93.5 153 SER B C 1
ATOM 2411 O O . SER B 1 153 ? 1.378 5.207 1.552 1 93.5 153 SER B O 1
ATOM 2413 N N . GLY B 1 154 ? 3.002 6.617 1.058 1 95.19 154 GLY B N 1
ATOM 2414 C CA . GLY B 1 154 ? 2.553 6.766 -0.318 1 95.19 154 GLY B CA 1
ATOM 2415 C C . GLY B 1 154 ? 3.402 5.992 -1.31 1 95.19 154 GLY B C 1
ATOM 2416 O O . GLY B 1 154 ? 4.633 6.098 -1.294 1 95.19 154 GLY B O 1
ATOM 2417 N N . ALA B 1 155 ? 2.711 5.242 -2.104 1 94.44 155 ALA B N 1
ATOM 2418 C CA . ALA B 1 155 ? 3.352 4.547 -3.217 1 94.44 155 ALA B CA 1
ATOM 2419 C C . ALA B 1 155 ? 2.865 5.086 -4.559 1 94.44 155 ALA B C 1
ATOM 2421 O O . ALA B 1 155 ? 1.659 5.18 -4.797 1 94.44 155 ALA B O 1
ATOM 2422 N N . PHE B 1 156 ? 3.832 5.418 -5.371 1 96.19 156 PHE B N 1
ATOM 2423 C CA . PHE B 1 156 ? 3.58 5.953 -6.703 1 96.19 156 PHE B CA 1
ATOM 2424 C C . PHE B 1 156 ? 4.145 5.035 -7.773 1 96.19 156 PHE B C 1
ATOM 2426 O O . PHE B 1 156 ? 5.34 4.73 -7.773 1 96.19 156 PHE B O 1
ATOM 2433 N N . TYR B 1 157 ? 3.219 4.625 -8.633 1 94.94 157 TYR B N 1
ATOM 2434 C CA . TYR B 1 157 ? 3.631 3.73 -9.703 1 94.94 157 TYR B CA 1
ATOM 2435 C C . TYR B 1 157 ? 3.553 4.434 -11.055 1 94.94 157 TYR B C 1
ATOM 2437 O O . TYR B 1 157 ? 2.68 5.277 -11.273 1 94.94 157 TYR B O 1
ATOM 2445 N N . GLY B 1 158 ? 4.523 4.031 -11.875 1 95.88 158 GLY B N 1
ATOM 2446 C CA . GLY B 1 158 ? 4.555 4.656 -13.188 1 95.88 158 GLY B CA 1
ATOM 2447 C C . GLY B 1 158 ? 5.43 3.912 -14.18 1 95.88 158 GLY B C 1
ATOM 2448 O O . GLY B 1 158 ? 5.953 2.84 -13.875 1 95.88 158 GLY B O 1
ATOM 2449 N N . TYR B 1 159 ? 5.539 4.602 -15.531 1 94.88 159 TYR B N 1
ATOM 2450 C CA . TYR B 1 159 ? 6.309 4.012 -16.625 1 94.88 159 TYR B CA 1
ATOM 2451 C C . TYR B 1 159 ? 7.133 5.066 -17.344 1 94.88 159 TYR B C 1
ATOM 2453 O O . TYR B 1 159 ? 6.836 6.262 -17.25 1 94.88 159 TYR B O 1
#

pLDDT: mean 78.06, std 23.99, range [31.19, 98.25]

Nearest PDB structures (foldseek):
  5ykv-assembly1_A  TM=3.573E-01  e=9.998E-01  Macrobrachium rosenbergii nodavirus
  6prn-assembly1_A  TM=1.457E-01  e=4.538E+00  Pseudogemmobacter blasticus
  7prn-assembly1_A  TM=1.437E-01  e=3.836E+00  Pseudogemmobacter blasticus
  5prn-assembly1_A  TM=1.225E-01  e=3.429E+00  Pseudogemmobacter blasticus
  2prn-assembly1_A  TM=1.263E-01  e=6.717E+00  Pseudogemmobacter blasticus